Protein AF-J3MYB4-F1 (afdb_monomer_lite)

Radius of gyration: 28.07 Å; chains: 1; bounding box: 71×65×74 Å

pLDDT: mean 75.07, std 20.33, range [36.5, 98.56]

Sequence (226 aa):
MGLKLRRLAATLLSSPPASAADAHHAVMRATAHHPFSARLLELLLLLPDVPHDAADAEYLIVLPNRHLIAELAAFASVADAVRQAPPPSSAPQHNALVWELIRLAEEDRVTAEHNIAARVQEMSERLATLSLADAVELVCVLKQVEESASSPADWKWAGLDEDVVGKARRLRERAEEVVLRRTEQERRLVRRGAAGSVSVRVRTGGVAEAVRFGSTRWAGTVPAWR

Organism: Oryza brachyantha (NCBI:txid4533)

Secondary structure (DSSP, 8-state):
-THHHHHHHHHHTS-----HHHHHHHHHHHHHHHHHHHHHHHHHHHS----SSTT-HHHHHHS-HHHHHHHHHHHHHHHHHHHT---TTTS-TT-HHHHHHHHHHHHHHHHHHHHHHHHHHHHHHHTTT--HHHHHHHHHHHHHHHHTT---TT-SSSSPPHHHHHHHHHHHHHHHHHHHHHHHHHHHHHHHHHHT---------SS-------------PPPP--

Foldseek 3Di:
DPPVLVVLVVVVVPDDDDDDPVCVLLVVLVVLQVVLSVQLNVLVVVQPPQPPPNLPPVVLVPDDLQVLLVNLLSLLSLLVSLLPGDDPPSHDPPDVSVVVSNVVSLVSNVVSLSNNQSSLVSCLVCLVVDDLVSLVSLLVSLVSLLVSQDRDPNDDSSHHDPVSNVSSVVSNVVSVVVNVVVVVVVVVVVVCCVVPPPPPPPPPDDDDDDPDDDDDDDDDDDDDDD

Structure (mmCIF, N/CA/C/O backbone):
data_AF-J3MYB4-F1
#
_entry.id   AF-J3MYB4-F1
#
loop_
_atom_site.group_PDB
_atom_site.id
_atom_site.type_symbol
_atom_site.label_atom_id
_atom_site.label_alt_id
_atom_site.label_comp_id
_atom_site.label_asym_id
_atom_site.label_entity_id
_atom_site.label_seq_id
_atom_site.pdbx_PDB_ins_code
_atom_site.Cartn_x
_atom_site.Cartn_y
_atom_site.Cartn_z
_atom_site.occupancy
_atom_site.B_iso_or_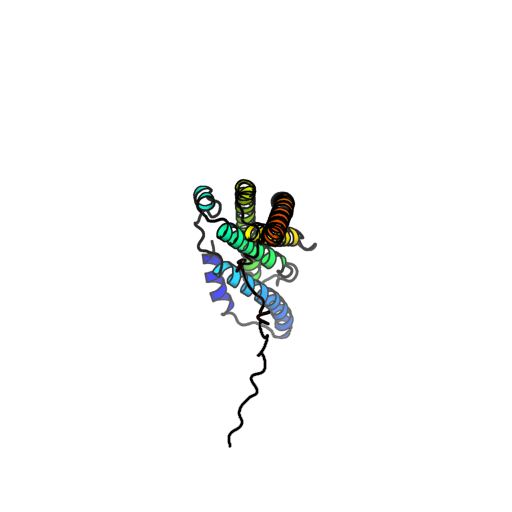equiv
_atom_site.auth_seq_id
_atom_site.auth_comp_id
_atom_site.auth_asym_id
_atom_site.auth_atom_id
_atom_site.pdbx_PDB_model_num
ATOM 1 N N . MET A 1 1 ? -1.157 9.860 -14.707 1.00 46.88 1 MET A N 1
ATOM 2 C CA . MET A 1 1 ? 0.170 9.444 -15.234 1.00 46.88 1 MET A CA 1
ATOM 3 C C . MET A 1 1 ? 0.113 8.351 -16.318 1.00 46.88 1 MET A C 1
ATOM 5 O O . MET A 1 1 ? 0.781 8.514 -17.335 1.00 46.88 1 MET A O 1
ATOM 9 N N . GLY A 1 2 ? -0.704 7.291 -16.196 1.00 44.25 2 GLY A N 1
ATOM 10 C CA . GLY A 1 2 ? -0.660 6.072 -17.044 1.00 44.25 2 GLY A CA 1
ATOM 11 C C . GLY A 1 2 ? -0.870 6.152 -18.578 1.00 44.25 2 GLY A C 1
ATOM 12 O O . GLY A 1 2 ? -0.976 5.113 -19.228 1.00 44.25 2 GLY A O 1
ATOM 13 N N . LEU A 1 3 ? -0.912 7.332 -19.211 1.00 49.31 3 LEU A N 1
ATOM 14 C CA . LEU A 1 3 ? -1.054 7.456 -20.676 1.00 49.31 3 LEU A CA 1
ATOM 15 C C . LEU A 1 3 ? 0.239 7.152 -21.457 1.00 49.31 3 LEU A C 1
ATOM 17 O O . LEU A 1 3 ? 0.161 6.753 -22.620 1.00 49.31 3 LEU A O 1
ATOM 21 N N . LYS A 1 4 ? 1.424 7.318 -20.847 1.00 53.53 4 LYS A N 1
ATOM 22 C CA . LYS A 1 4 ? 2.717 7.034 -21.504 1.00 53.53 4 LYS A CA 1
ATOM 23 C C . LYS A 1 4 ? 2.939 5.525 -21.686 1.00 53.53 4 LYS A C 1
ATOM 25 O O . LYS A 1 4 ? 3.226 5.076 -22.794 1.00 53.53 4 LYS A O 1
ATOM 30 N N . LEU A 1 5 ? 2.709 4.739 -20.633 1.00 52.50 5 LEU A N 1
ATOM 31 C CA . LEU A 1 5 ? 2.824 3.275 -20.651 1.00 52.50 5 LEU A CA 1
ATOM 32 C C . LEU A 1 5 ? 1.830 2.608 -21.611 1.00 52.50 5 LEU A C 1
ATOM 34 O O . LEU A 1 5 ? 2.230 1.754 -22.401 1.00 52.50 5 LEU A O 1
ATOM 38 N N . ARG A 1 6 ? 0.571 3.075 -21.650 1.00 53.72 6 ARG A N 1
ATOM 39 C CA . ARG A 1 6 ? -0.426 2.615 -22.639 1.00 53.72 6 ARG A CA 1
ATOM 40 C C . ARG A 1 6 ? 0.024 2.840 -24.094 1.00 53.72 6 ARG A C 1
ATOM 42 O O . ARG A 1 6 ? -0.325 2.041 -24.957 1.00 53.72 6 ARG A O 1
ATOM 49 N N . ARG A 1 7 ? 0.815 3.885 -24.383 1.00 52.22 7 ARG A N 1
ATOM 50 C CA . ARG A 1 7 ? 1.389 4.123 -25.725 1.00 52.22 7 ARG A CA 1
ATOM 51 C C . ARG A 1 7 ? 2.608 3.244 -26.026 1.00 52.22 7 ARG A C 1
ATOM 53 O O . ARG A 1 7 ? 2.751 2.815 -27.164 1.00 52.22 7 ARG A O 1
ATOM 60 N N . LEU A 1 8 ? 3.451 2.948 -25.035 1.00 54.38 8 LEU A N 1
ATOM 61 C CA . LEU A 1 8 ? 4.634 2.090 -25.216 1.00 54.38 8 LEU A CA 1
ATOM 62 C C . LEU A 1 8 ? 4.292 0.602 -25.371 1.00 54.38 8 LEU A C 1
ATOM 64 O O . LEU A 1 8 ? 4.958 -0.104 -26.127 1.00 54.38 8 LEU A O 1
ATOM 68 N N . ALA A 1 9 ? 3.213 0.133 -24.738 1.00 53.88 9 ALA A N 1
ATOM 69 C CA . ALA A 1 9 ? 2.699 -1.221 -24.954 1.00 53.88 9 ALA A CA 1
ATOM 70 C C . ALA A 1 9 ? 2.349 -1.490 -26.435 1.00 53.88 9 ALA A C 1
ATOM 72 O O . ALA A 1 9 ? 2.560 -2.595 -26.930 1.00 53.88 9 ALA A O 1
ATOM 73 N N . ALA A 1 10 ? 1.880 -0.471 -27.166 1.00 48.81 10 ALA A N 1
ATOM 74 C CA . ALA A 1 10 ? 1.559 -0.584 -28.589 1.00 48.81 10 ALA A CA 1
AT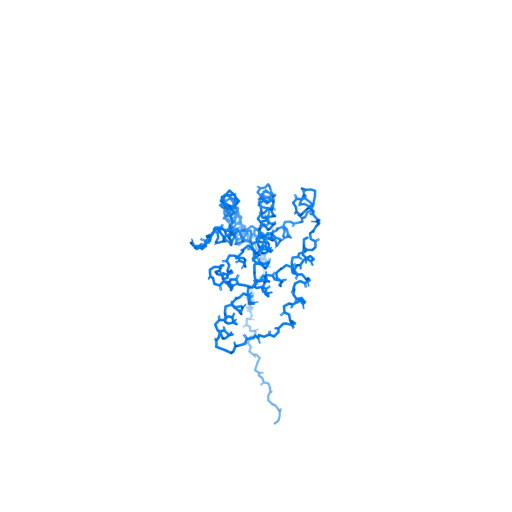OM 75 C C . ALA A 1 10 ? 2.806 -0.663 -29.495 1.00 48.81 10 ALA A C 1
ATOM 77 O O . ALA A 1 10 ? 2.766 -1.333 -30.525 1.00 48.81 10 ALA A O 1
ATOM 78 N N . THR A 1 11 ? 3.923 -0.018 -29.133 1.00 50.16 11 THR A N 1
ATOM 79 C CA . THR A 1 11 ? 5.171 -0.068 -29.921 1.00 50.16 11 THR A CA 1
ATOM 80 C C . THR A 1 11 ? 5.999 -1.329 -29.677 1.00 50.16 11 THR A C 1
ATOM 82 O O . THR A 1 11 ? 6.686 -1.776 -30.595 1.00 50.16 11 THR A O 1
ATOM 85 N N . LEU A 1 12 ? 5.914 -1.944 -28.492 1.00 51.41 12 LEU A N 1
ATOM 86 C CA . LEU A 1 12 ? 6.634 -3.188 -28.175 1.00 51.41 12 LEU A CA 1
ATOM 87 C C . LEU A 1 12 ? 6.209 -4.387 -29.046 1.00 51.41 12 LEU A C 1
ATOM 89 O O . LEU A 1 12 ? 7.011 -5.288 -29.271 1.00 51.41 12 LEU A O 1
ATOM 93 N N . LEU A 1 13 ? 4.988 -4.377 -29.588 1.00 52.50 13 LEU A N 1
ATOM 94 C CA . LEU A 1 13 ? 4.437 -5.446 -30.434 1.00 52.50 13 LEU A CA 1
ATOM 95 C C . LEU A 1 13 ? 4.890 -5.396 -31.913 1.00 52.50 13 LEU A C 1
ATOM 97 O O . LEU A 1 13 ? 4.420 -6.203 -32.711 1.00 52.50 13 LEU A O 1
ATOM 101 N N . SER A 1 14 ? 5.761 -4.453 -32.303 1.00 42.00 14 SER A N 1
ATOM 102 C CA . SER A 1 14 ? 5.951 -4.059 -33.716 1.00 42.00 14 SER A CA 1
ATOM 103 C C . SER A 1 14 ? 7.358 -4.286 -34.315 1.00 42.00 14 SER A C 1
ATOM 105 O O . SER A 1 14 ? 7.548 -4.094 -35.514 1.00 42.00 14 SER A O 1
ATOM 107 N N . SER A 1 15 ? 8.373 -4.675 -33.529 1.00 38.38 15 SER A N 1
ATOM 108 C CA . SER A 1 15 ? 9.783 -4.632 -33.980 1.00 38.38 15 SER A CA 1
ATOM 109 C C . SER A 1 15 ? 10.441 -6.016 -34.177 1.00 38.38 15 SER A C 1
ATOM 111 O O . SER A 1 15 ? 10.491 -6.790 -33.219 1.00 38.38 15 SER A O 1
ATOM 113 N N . PRO A 1 16 ? 10.987 -6.343 -35.370 1.00 42.84 16 PRO A N 1
ATOM 114 C CA . PRO A 1 16 ? 11.695 -7.601 -35.631 1.00 42.84 16 PRO A CA 1
ATOM 115 C C . PRO A 1 16 ? 13.209 -7.529 -35.304 1.00 42.84 16 PRO A C 1
ATOM 117 O O . PRO A 1 16 ? 13.819 -6.466 -35.433 1.00 42.84 16 PRO A O 1
ATOM 120 N N . PRO A 1 17 ? 13.858 -8.649 -34.921 1.00 44.91 17 PRO A N 1
ATOM 121 C CA . PRO A 1 17 ? 15.280 -8.680 -34.566 1.00 44.91 17 PRO A CA 1
ATOM 122 C C . PRO A 1 17 ? 16.221 -8.820 -35.777 1.00 44.91 17 PRO A C 1
ATOM 124 O O . PRO A 1 17 ? 15.887 -9.454 -36.777 1.00 44.91 17 PRO A O 1
ATOM 127 N N . ALA A 1 18 ? 17.449 -8.311 -35.639 1.00 53.44 18 ALA A N 1
ATOM 128 C CA . ALA A 1 18 ? 18.539 -8.479 -36.603 1.00 53.44 18 ALA A CA 1
ATOM 129 C C . ALA A 1 18 ? 19.672 -9.362 -36.029 1.00 53.44 18 ALA A C 1
ATOM 131 O O . ALA A 1 18 ? 20.137 -9.113 -34.922 1.00 53.44 18 ALA A O 1
ATOM 132 N N . SER A 1 19 ? 20.151 -10.332 -36.825 1.00 57.12 19 SER A N 1
ATOM 133 C CA . SER A 1 19 ? 21.251 -11.292 -36.548 1.00 57.12 19 SER A CA 1
ATOM 134 C C . SER A 1 19 ? 21.008 -12.365 -35.468 1.00 57.12 19 SER A C 1
ATOM 136 O O . SER A 1 19 ? 20.882 -12.073 -34.287 1.00 57.12 19 SER A O 1
ATOM 138 N N . ALA A 1 20 ? 21.025 -13.646 -35.861 1.00 50.88 20 ALA A N 1
ATOM 139 C CA . ALA A 1 20 ? 20.518 -14.771 -35.060 1.00 50.88 20 ALA A CA 1
ATOM 140 C C . ALA A 1 20 ? 21.302 -15.131 -33.775 1.00 50.88 20 ALA A C 1
ATOM 142 O O . ALA A 1 20 ? 20.692 -15.602 -32.815 1.00 50.88 20 ALA A O 1
ATOM 143 N N . ALA A 1 21 ? 22.627 -14.938 -33.734 1.00 46.00 21 ALA A N 1
ATOM 144 C CA . ALA A 1 21 ? 23.449 -15.353 -32.588 1.00 46.00 21 ALA A CA 1
ATOM 145 C C . ALA A 1 21 ? 23.340 -14.365 -31.412 1.00 46.00 21 ALA A C 1
ATOM 147 O O . ALA A 1 21 ? 22.976 -14.754 -30.300 1.00 46.00 21 ALA A O 1
ATOM 148 N N . ASP A 1 22 ? 23.555 -13.074 -31.678 1.00 47.56 22 ASP A N 1
ATOM 149 C CA . ASP A 1 22 ? 23.339 -12.014 -30.690 1.00 47.56 22 ASP A CA 1
ATOM 150 C C . ASP A 1 22 ? 21.853 -11.824 -30.375 1.00 47.56 22 ASP A C 1
ATOM 152 O O . ASP A 1 22 ? 21.510 -11.545 -29.222 1.00 47.56 22 ASP A O 1
ATOM 156 N N . ALA A 1 23 ? 20.954 -12.055 -31.347 1.00 48.28 23 ALA A N 1
ATOM 157 C CA . ALA A 1 23 ? 19.519 -12.043 -31.092 1.00 48.28 23 ALA A CA 1
ATOM 158 C C . ALA A 1 23 ? 19.131 -13.039 -30.004 1.00 48.28 23 ALA A C 1
ATOM 160 O O . ALA A 1 23 ? 18.342 -12.656 -29.160 1.00 48.28 23 ALA A O 1
ATOM 161 N N . HIS A 1 24 ? 19.679 -14.256 -29.919 1.00 41.81 24 HIS A N 1
ATOM 162 C CA . HIS A 1 24 ? 19.262 -15.163 -28.840 1.00 41.81 24 HIS A CA 1
ATOM 163 C C . HIS A 1 24 ? 19.566 -14.600 -27.442 1.00 41.81 24 HIS A C 1
ATOM 165 O O . HIS A 1 24 ? 18.692 -14.609 -26.576 1.00 41.81 24 HIS A O 1
ATOM 171 N N . HIS A 1 25 ? 20.755 -14.035 -27.214 1.00 47.41 25 HIS A N 1
ATOM 172 C CA . HIS A 1 25 ? 21.101 -13.482 -25.900 1.00 47.41 25 HIS A CA 1
ATOM 173 C C . HIS A 1 25 ? 20.500 -12.084 -25.648 1.00 47.41 25 HIS A C 1
ATOM 175 O O . HIS A 1 25 ? 20.278 -11.705 -24.497 1.00 47.41 25 HIS A O 1
ATOM 181 N N . ALA A 1 26 ? 20.224 -11.301 -26.695 1.00 47.69 26 ALA A N 1
ATOM 182 C CA . ALA A 1 26 ? 19.524 -10.019 -26.597 1.00 47.69 26 ALA A CA 1
ATOM 183 C C . ALA A 1 26 ? 18.003 -10.190 -26.435 1.00 47.69 26 ALA A C 1
ATOM 185 O O . ALA A 1 26 ? 17.400 -9.465 -25.648 1.00 47.69 26 ALA A O 1
ATOM 186 N N . VAL A 1 27 ? 17.398 -11.173 -27.111 1.00 49.28 27 VAL A N 1
ATOM 187 C CA . VAL A 1 27 ? 15.994 -11.579 -26.953 1.00 49.28 27 VAL A CA 1
ATOM 188 C C . VAL A 1 27 ? 15.790 -12.133 -25.557 1.00 49.28 27 VAL A C 1
ATOM 190 O O . VAL A 1 27 ? 14.924 -11.611 -24.880 1.00 49.28 27 VAL A O 1
ATOM 193 N N . MET A 1 28 ? 16.615 -13.068 -25.063 1.00 51.31 28 MET A N 1
ATOM 194 C CA . MET A 1 28 ? 16.457 -13.591 -23.693 1.00 51.31 28 MET A CA 1
ATOM 195 C C . MET A 1 28 ? 16.508 -12.476 -22.628 1.00 51.31 28 MET A C 1
ATOM 197 O O . MET A 1 28 ? 15.686 -12.459 -21.709 1.00 51.31 28 MET A O 1
ATOM 201 N N . ARG A 1 29 ? 17.402 -11.487 -22.790 1.00 51.69 29 ARG A N 1
ATOM 202 C CA . ARG A 1 29 ? 17.460 -10.289 -21.929 1.00 51.69 29 ARG A CA 1
ATOM 203 C C . ARG A 1 29 ? 16.253 -9.361 -22.105 1.00 51.69 29 ARG A C 1
ATOM 205 O O . ARG A 1 29 ? 15.693 -8.908 -21.115 1.00 51.69 29 ARG A O 1
ATOM 212 N N . ALA A 1 30 ? 15.790 -9.116 -23.329 1.00 51.94 30 ALA A N 1
ATOM 213 C CA . ALA A 1 30 ? 14.582 -8.324 -23.574 1.00 51.94 30 ALA A CA 1
ATOM 214 C C . ALA A 1 30 ? 13.309 -9.018 -23.044 1.00 51.94 30 ALA A C 1
ATOM 216 O O . ALA A 1 30 ? 12.448 -8.363 -22.457 1.00 51.94 30 ALA A O 1
ATOM 217 N N . THR A 1 31 ? 13.207 -10.345 -23.173 1.00 56.44 31 THR A N 1
ATOM 218 C CA . THR A 1 31 ? 12.092 -11.141 -22.644 1.00 56.44 31 THR A CA 1
ATOM 219 C C . THR A 1 31 ? 12.090 -11.218 -21.126 1.00 56.44 31 THR A C 1
ATOM 221 O O . THR A 1 31 ? 11.019 -11.410 -20.567 1.00 56.44 31 THR A O 1
ATOM 224 N N . ALA A 1 32 ? 13.221 -11.010 -20.441 1.00 62.44 32 ALA A N 1
ATOM 225 C CA . ALA A 1 32 ? 13.240 -10.921 -18.979 1.00 62.44 32 ALA A CA 1
ATOM 226 C C . ALA A 1 32 ? 12.396 -9.739 -18.464 1.00 62.44 32 ALA A C 1
ATOM 228 O O . ALA A 1 32 ? 11.720 -9.860 -17.444 1.00 62.44 32 ALA A O 1
ATOM 229 N N . HIS A 1 33 ? 12.361 -8.621 -19.198 1.00 67.19 33 HIS A N 1
ATOM 230 C CA . HIS A 1 33 ? 11.533 -7.460 -18.851 1.00 67.19 33 HIS A CA 1
ATOM 231 C C . HIS A 1 33 ? 10.062 -7.601 -19.283 1.00 67.19 33 HIS A C 1
ATOM 233 O O . HIS A 1 33 ? 9.232 -6.824 -18.821 1.00 67.19 33 HIS A O 1
ATOM 239 N N . HIS A 1 34 ? 9.712 -8.576 -20.133 1.00 66.69 34 HIS A N 1
ATOM 240 C CA . HIS A 1 34 ? 8.340 -8.789 -20.616 1.00 66.69 34 HIS A CA 1
ATOM 241 C C . HIS A 1 34 ? 7.333 -9.239 -19.531 1.00 66.69 34 HIS A C 1
ATOM 243 O O . HIS A 1 34 ? 6.253 -8.653 -19.465 1.00 66.69 34 HIS A O 1
ATOM 249 N N . PRO A 1 35 ? 7.603 -10.244 -18.666 1.00 72.69 35 PRO A N 1
ATOM 250 C CA . PRO A 1 35 ? 6.663 -10.612 -17.604 1.00 72.69 35 PRO A CA 1
ATOM 251 C C . PRO A 1 35 ? 6.525 -9.496 -16.561 1.00 72.69 35 PRO A C 1
ATOM 253 O O . PRO A 1 35 ? 5.416 -9.227 -16.106 1.00 72.69 35 PRO A O 1
ATOM 256 N N . PHE A 1 36 ? 7.622 -8.798 -16.247 1.00 78.25 36 PHE A N 1
ATOM 257 C CA . PHE A 1 36 ? 7.610 -7.620 -15.380 1.00 78.25 36 PHE A CA 1
ATOM 258 C C . PHE A 1 36 ? 6.719 -6.503 -15.949 1.00 78.25 36 PHE A C 1
ATOM 260 O O . PHE A 1 36 ? 5.812 -6.034 -15.264 1.00 78.25 36 PHE A O 1
ATOM 267 N N . SER A 1 37 ? 6.926 -6.106 -17.209 1.00 70.00 37 SER A N 1
ATOM 268 C CA . SER A 1 37 ? 6.155 -5.023 -17.826 1.00 70.00 37 SER A CA 1
ATOM 269 C C . SER A 1 37 ? 4.679 -5.373 -17.992 1.00 70.00 37 SER A C 1
ATOM 271 O O . SER A 1 37 ? 3.830 -4.526 -17.725 1.00 70.00 37 SER A O 1
ATOM 273 N N . ALA A 1 38 ? 4.356 -6.618 -18.357 1.00 76.06 38 ALA A N 1
ATOM 274 C CA . ALA A 1 38 ? 2.979 -7.098 -18.412 1.00 76.06 38 ALA A CA 1
ATOM 275 C C . ALA A 1 38 ? 2.296 -7.029 -17.034 1.00 76.06 38 ALA A C 1
ATOM 277 O O . ALA A 1 38 ? 1.175 -6.533 -16.940 1.00 76.06 38 ALA A O 1
ATOM 278 N N . ARG A 1 39 ? 2.985 -7.455 -15.964 1.00 79.56 39 ARG A N 1
ATOM 279 C CA . ARG A 1 39 ? 2.456 -7.413 -14.592 1.00 79.56 39 ARG A CA 1
ATOM 280 C C . ARG A 1 39 ? 2.293 -5.987 -14.065 1.00 79.56 39 ARG A C 1
ATOM 282 O O . ARG A 1 39 ? 1.278 -5.683 -13.447 1.00 79.56 39 ARG A O 1
ATOM 289 N N . LEU A 1 40 ? 3.258 -5.105 -14.325 1.00 77.25 40 LEU A N 1
ATOM 290 C CA . LEU A 1 40 ? 3.157 -3.694 -13.950 1.00 77.25 40 LEU A CA 1
ATOM 291 C C . LEU A 1 40 ? 1.999 -3.012 -14.696 1.00 77.25 40 LEU A C 1
ATOM 293 O O . LEU A 1 40 ? 1.197 -2.324 -14.074 1.00 77.25 40 LEU A O 1
ATOM 297 N N . LEU A 1 41 ? 1.856 -3.255 -16.004 1.00 78.62 41 LEU A N 1
ATOM 298 C CA . LEU A 1 41 ? 0.728 -2.750 -16.793 1.00 78.62 41 LEU A CA 1
ATOM 299 C C . LEU A 1 41 ? -0.618 -3.269 -16.274 1.00 78.62 41 LEU A C 1
ATOM 301 O O . LEU A 1 41 ? -1.542 -2.477 -16.137 1.00 78.62 41 LEU A O 1
ATOM 305 N N . GLU A 1 42 ? -0.734 -4.560 -15.958 1.00 82.12 42 GLU A N 1
ATOM 306 C CA . GLU A 1 42 ? -1.938 -5.144 -15.352 1.00 82.12 42 GLU A CA 1
ATOM 307 C C . GLU A 1 42 ? -2.318 -4.407 -14.058 1.00 82.12 42 GLU A C 1
ATOM 309 O O . GLU A 1 42 ? -3.443 -3.927 -13.931 1.00 82.12 42 GLU A O 1
ATOM 314 N N . LEU A 1 43 ? -1.369 -4.235 -13.133 1.00 79.12 43 LEU A N 1
ATOM 315 C CA . LEU A 1 43 ? -1.600 -3.538 -11.865 1.00 79.12 43 LEU A CA 1
ATOM 316 C C . LEU A 1 43 ? -1.984 -2.066 -12.069 1.00 79.12 43 LEU A C 1
ATOM 318 O O . LEU A 1 43 ? -2.932 -1.597 -11.449 1.00 79.12 43 LEU A O 1
ATOM 322 N N . LEU A 1 44 ? -1.316 -1.347 -12.975 1.00 77.69 44 LEU A N 1
ATOM 323 C CA . LEU A 1 44 ? -1.626 0.054 -13.291 1.00 77.69 44 LEU A CA 1
ATOM 324 C C . LEU A 1 44 ? -2.964 0.238 -14.030 1.00 77.69 44 LEU A C 1
ATOM 326 O O . LEU A 1 44 ? -3.520 1.334 -14.018 1.00 77.69 44 LEU A O 1
ATOM 330 N N . LEU A 1 45 ? -3.476 -0.803 -14.694 1.00 78.50 45 LEU A N 1
ATOM 331 C CA . LEU A 1 45 ? -4.818 -0.824 -15.287 1.00 78.50 45 LEU A CA 1
ATOM 332 C C . LEU A 1 45 ? -5.908 -1.223 -14.280 1.00 78.50 45 LEU A C 1
ATOM 334 O O . LEU A 1 45 ? -7.075 -0.928 -14.528 1.00 78.50 45 LEU A O 1
ATOM 338 N N . LEU A 1 46 ? -5.533 -1.887 -13.182 1.00 76.94 46 LEU A N 1
ATOM 339 C CA . LEU A 1 46 ? -6.414 -2.284 -12.078 1.00 76.94 46 LEU A CA 1
ATOM 340 C C . LEU A 1 46 ? -6.401 -1.302 -10.898 1.00 76.94 46 LEU A C 1
ATOM 342 O O . LEU A 1 46 ? -7.264 -1.405 -10.025 1.00 76.94 46 LEU A O 1
ATOM 346 N N . LEU A 1 47 ? -5.459 -0.352 -10.858 1.00 74.81 47 LEU A N 1
ATOM 347 C CA . LEU A 1 47 ? -5.553 0.798 -9.962 1.00 74.81 47 LEU A CA 1
ATOM 348 C C . LEU A 1 47 ? -6.894 1.513 -10.205 1.00 74.81 47 LEU A C 1
ATOM 350 O O . LEU A 1 47 ? -7.279 1.691 -11.365 1.00 74.81 47 LEU A O 1
ATOM 354 N N . PRO A 1 48 ? -7.600 1.951 -9.146 1.00 66.38 48 PRO A N 1
ATOM 355 C CA . PRO A 1 48 ? -8.753 2.822 -9.323 1.00 66.38 48 PRO A CA 1
ATOM 356 C C . PRO A 1 48 ? -8.353 4.086 -10.100 1.00 66.38 48 PRO A C 1
ATOM 358 O O . PRO A 1 48 ? -7.196 4.507 -10.057 1.00 66.38 48 PRO A O 1
ATOM 361 N N . ASP A 1 49 ? -9.311 4.717 -10.787 1.00 62.34 49 ASP A N 1
ATOM 362 C CA . ASP A 1 49 ? -9.130 6.049 -11.385 1.00 62.34 49 ASP A CA 1
ATOM 363 C C . ASP A 1 49 ? -9.050 7.103 -10.263 1.00 62.34 49 ASP A C 1
ATOM 365 O O . ASP A 1 49 ? -9.974 7.886 -10.031 1.00 62.34 49 ASP A O 1
ATOM 369 N N . VAL A 1 50 ? -7.947 7.081 -9.512 1.00 58.47 50 VAL A N 1
ATOM 370 C CA . VAL A 1 50 ? -7.679 8.034 -8.437 1.00 58.47 50 VAL A CA 1
ATOM 371 C C . VAL A 1 50 ? -7.506 9.422 -9.070 1.00 58.47 50 VAL A C 1
ATOM 373 O O . VAL A 1 50 ? -6.873 9.524 -10.132 1.00 58.47 50 VAL A O 1
ATOM 376 N N . PRO A 1 51 ? -8.070 10.499 -8.482 1.00 59.00 51 PRO A N 1
ATOM 377 C CA . PRO A 1 51 ? -7.874 11.860 -8.977 1.00 59.00 51 PRO A CA 1
ATOM 378 C C . PRO A 1 51 ? -6.395 12.195 -9.218 1.00 59.00 51 PRO A C 1
ATOM 380 O O . PRO A 1 51 ? -5.493 11.587 -8.646 1.00 59.00 51 PRO A O 1
ATOM 383 N N . HIS A 1 52 ? -6.137 13.180 -10.087 1.00 54.03 52 HIS A N 1
ATOM 384 C CA . HIS A 1 52 ? -4.767 13.547 -10.483 1.00 54.03 52 HIS A CA 1
ATOM 385 C C . HIS A 1 52 ? -3.873 13.960 -9.304 1.00 54.03 52 HIS A C 1
ATOM 387 O O . HIS A 1 52 ? -2.654 13.864 -9.428 1.00 54.03 52 HIS A O 1
ATOM 393 N N . ASP A 1 53 ? -4.477 14.357 -8.184 1.00 62.34 53 ASP A N 1
ATOM 394 C CA . ASP A 1 53 ? -3.829 14.447 -6.883 1.00 62.34 53 ASP A CA 1
ATOM 395 C C . ASP A 1 53 ? -4.328 13.304 -5.981 1.00 62.34 53 ASP A C 1
ATOM 397 O O . ASP A 1 53 ? -5.291 13.420 -5.228 1.00 62.34 53 ASP A O 1
ATOM 401 N N . ALA A 1 54 ? -3.710 12.134 -6.128 1.00 59.50 54 ALA A N 1
ATOM 402 C CA . ALA A 1 54 ? -4.127 10.905 -5.453 1.00 59.50 54 ALA A CA 1
ATOM 403 C C . ALA A 1 54 ? -3.782 10.875 -3.945 1.00 59.50 54 ALA A C 1
ATOM 405 O O . ALA A 1 54 ? -4.157 9.928 -3.240 1.00 59.50 54 ALA A O 1
ATOM 406 N N . ALA A 1 55 ? -3.088 11.915 -3.472 1.00 62.94 55 ALA A N 1
ATOM 407 C CA . ALA A 1 55 ? -2.795 12.214 -2.076 1.00 62.94 55 ALA A CA 1
ATOM 408 C C . ALA A 1 55 ? -3.623 13.400 -1.533 1.00 62.94 55 ALA A C 1
ATOM 410 O O . ALA A 1 55 ? -3.379 13.828 -0.404 1.00 62.94 55 ALA A O 1
ATOM 411 N N . ASP A 1 56 ? -4.601 13.904 -2.299 1.00 79.56 56 ASP A N 1
ATOM 412 C CA . ASP A 1 56 ? -5.552 14.921 -1.846 1.00 79.56 56 ASP A CA 1
ATOM 413 C C . ASP A 1 56 ? -6.223 14.488 -0.534 1.00 79.56 56 ASP A C 1
ATOM 415 O O . ASP A 1 56 ? -6.897 13.454 -0.450 1.00 79.56 56 ASP A O 1
ATOM 419 N N . ALA A 1 57 ? -6.028 15.300 0.503 1.00 80.06 57 ALA A N 1
ATOM 420 C CA . ALA A 1 57 ? -6.568 15.046 1.826 1.00 80.06 57 ALA A CA 1
ATOM 421 C C . ALA A 1 57 ? -8.104 15.009 1.813 1.00 80.06 57 ALA A C 1
ATOM 423 O O . ALA A 1 57 ? -8.686 14.186 2.516 1.00 80.06 57 ALA A O 1
ATOM 424 N N . GLU A 1 58 ? -8.777 15.831 0.997 1.00 86.62 58 GLU A N 1
ATOM 425 C CA . GLU A 1 58 ? -10.244 15.834 0.930 1.00 86.62 58 GLU A CA 1
ATOM 426 C C . GLU A 1 58 ? -10.779 14.515 0.354 1.00 86.62 58 GLU A C 1
ATOM 428 O O . GLU A 1 58 ? -11.718 13.930 0.906 1.00 86.62 58 GLU A O 1
ATOM 433 N N . TYR A 1 59 ? -10.132 13.990 -0.693 1.00 88.50 59 TYR A N 1
ATOM 434 C CA . TYR A 1 59 ? -10.426 12.663 -1.234 1.00 88.50 59 TYR A CA 1
ATOM 435 C C . TYR A 1 59 ? -10.241 11.563 -0.181 1.00 88.50 59 TYR A C 1
ATOM 437 O O . TYR A 1 59 ? -11.148 10.752 0.044 1.00 88.50 59 TYR A O 1
ATOM 445 N N . LEU A 1 60 ? -9.083 11.550 0.488 1.00 89.38 60 LEU A N 1
ATOM 446 C CA . LEU A 1 60 ? -8.755 10.530 1.480 1.00 89.38 60 LEU A CA 1
ATOM 447 C C . LEU A 1 60 ? -9.750 10.555 2.646 1.00 89.38 60 LEU A C 1
ATOM 449 O O . LEU A 1 60 ? -10.302 9.501 2.965 1.00 89.38 60 LEU A O 1
ATOM 453 N N . ILE A 1 61 ? -10.063 11.732 3.207 1.00 88.44 61 ILE A N 1
ATOM 454 C CA . ILE A 1 61 ? -11.000 11.935 4.332 1.00 88.44 61 ILE A CA 1
ATOM 455 C C . ILE A 1 61 ? -12.393 11.335 4.057 1.00 88.44 61 ILE A C 1
ATOM 457 O O . ILE A 1 61 ? -13.008 10.758 4.956 1.00 88.44 61 ILE A O 1
ATOM 461 N N . VAL A 1 62 ? -12.892 11.412 2.820 1.00 92.19 62 VAL A N 1
ATOM 462 C CA . VAL A 1 62 ? -14.224 10.891 2.452 1.00 92.19 62 VAL A CA 1
ATOM 463 C C . VAL A 1 62 ? -14.209 9.381 2.148 1.00 92.19 62 VAL A C 1
ATOM 465 O O . VAL A 1 62 ? -15.235 8.706 2.286 1.00 92.19 62 VAL A O 1
ATOM 468 N N . LEU A 1 63 ? -13.063 8.817 1.757 1.00 91.12 63 LEU A N 1
ATOM 469 C CA . LEU A 1 63 ? -12.943 7.426 1.313 1.00 91.12 63 LEU A CA 1
ATOM 470 C C . LEU A 1 63 ? -13.183 6.419 2.464 1.00 91.12 63 LEU A C 1
ATOM 472 O O . LEU A 1 63 ? -12.469 6.461 3.462 1.00 91.12 63 LEU A O 1
ATOM 476 N N . PRO A 1 64 ? -14.126 5.456 2.369 1.00 94.12 64 PRO A N 1
ATOM 477 C CA . PRO A 1 64 ? -14.359 4.482 3.442 1.00 94.12 64 PRO A CA 1
ATOM 478 C C . PRO A 1 64 ? -13.143 3.589 3.737 1.00 94.12 64 PRO A C 1
ATOM 480 O O . PRO A 1 64 ? -12.490 3.117 2.809 1.00 94.12 64 PRO A O 1
ATOM 483 N N . ASN A 1 65 ? -12.912 3.268 5.018 1.00 95.94 65 ASN A N 1
ATOM 484 C CA . ASN A 1 65 ? -11.728 2.540 5.514 1.00 95.94 65 ASN A CA 1
ATOM 485 C C . ASN A 1 65 ? -11.332 1.306 4.677 1.00 95.94 65 ASN A C 1
ATOM 487 O O . ASN A 1 65 ? -10.166 1.158 4.328 1.00 95.94 65 ASN A O 1
ATOM 491 N N . ARG A 1 66 ? -12.294 0.454 4.296 1.00 95.38 66 ARG A N 1
ATOM 4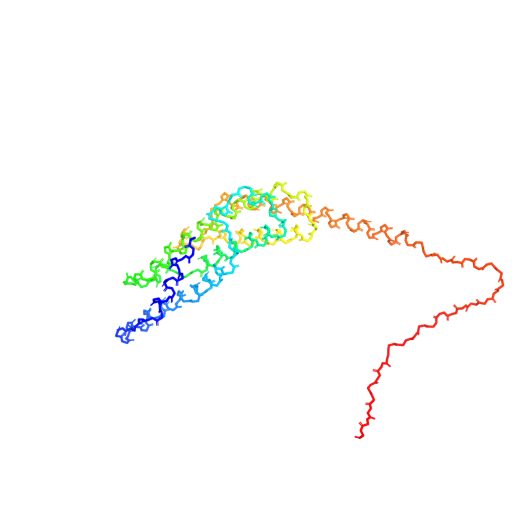92 C CA . ARG A 1 66 ? -12.038 -0.734 3.458 1.00 95.38 66 ARG A CA 1
ATOM 493 C C . ARG A 1 66 ? -11.441 -0.396 2.082 1.00 95.38 66 ARG A C 1
ATOM 495 O O . ARG A 1 66 ? -10.595 -1.123 1.584 1.00 95.38 66 ARG A O 1
ATOM 502 N N . HIS A 1 67 ? -11.875 0.703 1.459 1.00 94.12 67 HIS A N 1
ATOM 503 C CA . HIS A 1 67 ? -11.369 1.120 0.148 1.00 94.12 67 HIS A CA 1
ATOM 504 C C . HIS A 1 67 ? -9.993 1.776 0.295 1.00 94.12 67 HIS A C 1
ATOM 506 O O . HIS A 1 67 ? -9.118 1.537 -0.525 1.00 94.12 67 HIS A O 1
ATOM 512 N N . LEU A 1 68 ? -9.775 2.519 1.384 1.00 94.38 68 LEU A N 1
ATOM 513 C CA . LEU A 1 68 ? -8.476 3.096 1.731 1.00 94.38 68 LEU A CA 1
ATOM 514 C C . LEU A 1 68 ? -7.401 2.009 1.958 1.00 94.38 68 LEU A C 1
ATOM 516 O O . LEU A 1 68 ? -6.269 2.155 1.499 1.00 94.38 68 LEU A O 1
ATOM 520 N N . ILE A 1 69 ? -7.771 0.888 2.593 1.00 96.75 69 ILE A N 1
ATOM 521 C CA . ILE A 1 69 ? -6.915 -0.304 2.738 1.00 96.75 69 ILE A CA 1
ATOM 522 C C . ILE A 1 69 ? -6.688 -0.997 1.386 1.00 96.75 69 ILE A C 1
ATOM 524 O O . ILE A 1 69 ? -5.547 -1.319 1.056 1.00 96.75 69 ILE A O 1
ATOM 528 N N . ALA A 1 70 ? -7.737 -1.180 0.577 1.00 94.62 70 ALA A N 1
ATOM 529 C CA . ALA A 1 70 ? -7.621 -1.795 -0.747 1.00 94.62 70 ALA A CA 1
ATOM 530 C C . ALA A 1 70 ? -6.725 -0.981 -1.704 1.00 94.62 70 ALA A C 1
ATOM 532 O O . ALA A 1 70 ? -5.918 -1.554 -2.435 1.00 94.62 70 ALA A O 1
ATOM 533 N N . GLU A 1 71 ? -6.804 0.351 -1.671 1.00 93.38 71 GLU A N 1
ATOM 534 C CA . GLU A 1 71 ? -5.894 1.223 -2.419 1.00 93.38 71 GLU A CA 1
ATOM 535 C C . GLU A 1 71 ? -4.455 1.109 -1.924 1.00 93.38 71 GLU A C 1
ATOM 537 O O . GLU A 1 71 ? -3.542 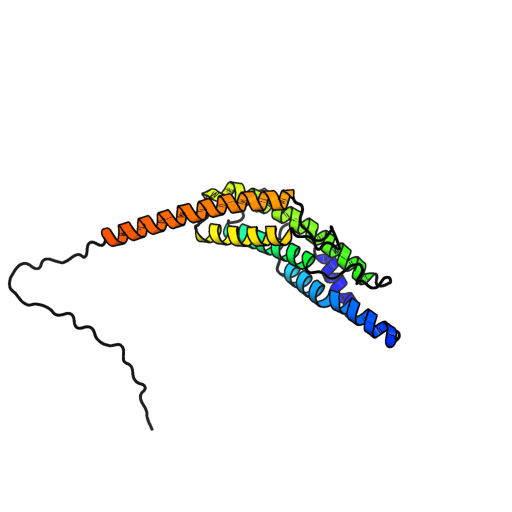0.966 -2.736 1.00 93.38 71 GLU A O 1
ATOM 542 N N . LEU A 1 72 ? -4.239 1.120 -0.604 1.00 95.25 72 LEU A N 1
ATOM 543 C CA . LEU A 1 72 ? -2.914 0.909 -0.020 1.00 95.25 72 LEU A CA 1
ATOM 544 C C . LEU A 1 72 ? -2.308 -0.430 -0.485 1.00 95.25 72 LEU A C 1
ATOM 546 O O . LEU A 1 72 ? -1.135 -0.467 -0.854 1.00 95.25 72 LEU A O 1
ATOM 550 N N . ALA A 1 73 ? -3.109 -1.499 -0.547 1.00 95.12 73 ALA A N 1
ATOM 551 C CA . ALA A 1 73 ? -2.699 -2.805 -1.071 1.00 95.12 73 ALA A CA 1
ATOM 552 C C . ALA A 1 73 ? -2.359 -2.769 -2.572 1.00 95.12 73 ALA A C 1
ATOM 554 O O . ALA A 1 73 ? -1.396 -3.404 -3.014 1.00 95.12 73 ALA A O 1
ATOM 555 N N . ALA A 1 74 ? -3.113 -2.005 -3.367 1.00 92.19 74 ALA A N 1
ATOM 556 C CA . ALA A 1 74 ? -2.852 -1.843 -4.793 1.00 92.19 74 ALA A CA 1
ATOM 557 C C . ALA A 1 74 ? -1.532 -1.090 -5.048 1.00 92.19 74 ALA A C 1
ATOM 559 O O . ALA A 1 74 ? -0.707 -1.554 -5.837 1.00 92.19 74 ALA A O 1
ATOM 560 N N . PHE A 1 75 ? -1.265 0.004 -4.324 1.00 92.12 75 PHE A N 1
ATOM 561 C CA . PHE A 1 75 ? 0.015 0.720 -4.418 1.00 92.12 75 PHE A CA 1
ATOM 562 C C . PHE A 1 75 ? 1.196 -0.104 -3.881 1.00 92.12 75 PHE A C 1
ATOM 564 O O . PHE A 1 75 ? 2.256 -0.117 -4.509 1.00 92.12 75 PHE A O 1
ATOM 571 N N . ALA A 1 76 ? 1.015 -0.857 -2.789 1.00 93.25 76 ALA A N 1
ATOM 572 C CA . ALA A 1 76 ? 2.019 -1.807 -2.301 1.00 93.25 76 ALA A CA 1
ATOM 573 C C . ALA A 1 76 ? 2.351 -2.881 -3.354 1.00 93.25 76 ALA A C 1
ATOM 575 O O . ALA A 1 76 ? 3.511 -3.239 -3.538 1.00 93.25 76 ALA A O 1
ATOM 576 N N . SER A 1 77 ? 1.349 -3.341 -4.108 1.00 92.38 77 SER A N 1
ATOM 577 C CA . SER A 1 77 ? 1.537 -4.306 -5.198 1.00 92.38 77 SER A CA 1
ATOM 578 C C . SER A 1 77 ? 2.282 -3.714 -6.401 1.00 92.38 77 SER A C 1
ATOM 580 O O . SER A 1 77 ? 3.063 -4.424 -7.031 1.00 92.38 77 SER A O 1
ATOM 582 N N . VAL A 1 78 ? 2.099 -2.422 -6.708 1.00 90.00 78 VAL A N 1
ATOM 583 C CA . VAL A 1 78 ? 2.908 -1.711 -7.720 1.00 90.00 78 VAL A CA 1
ATOM 584 C C . VAL A 1 78 ? 4.367 -1.608 -7.271 1.00 90.00 78 VAL A C 1
ATOM 586 O O . VAL A 1 78 ? 5.262 -1.938 -8.048 1.00 90.00 78 VAL A O 1
ATOM 589 N N . ALA A 1 79 ? 4.617 -1.216 -6.017 1.00 90.06 79 ALA A N 1
ATOM 590 C CA . ALA A 1 79 ? 5.970 -1.143 -5.465 1.00 90.06 79 ALA A CA 1
ATOM 591 C C . ALA A 1 79 ? 6.677 -2.511 -5.491 1.00 90.06 79 ALA A C 1
ATOM 593 O O . ALA A 1 79 ? 7.810 -2.610 -5.965 1.00 90.06 79 ALA A O 1
ATOM 594 N N . ASP A 1 80 ? 5.990 -3.577 -5.072 1.00 89.88 80 ASP A N 1
ATOM 595 C CA . ASP A 1 80 ? 6.527 -4.938 -5.114 1.00 89.88 80 ASP A CA 1
ATOM 596 C C . ASP A 1 80 ? 6.784 -5.429 -6.551 1.00 89.88 80 ASP A C 1
ATOM 598 O O . ASP A 1 80 ? 7.825 -6.025 -6.826 1.00 89.88 80 ASP A O 1
ATOM 602 N N . ALA A 1 81 ? 5.902 -5.120 -7.509 1.00 88.19 81 ALA A N 1
ATOM 603 C CA . ALA A 1 81 ? 6.138 -5.454 -8.913 1.00 88.19 81 ALA A CA 1
ATOM 604 C C . ALA A 1 81 ? 7.400 -4.769 -9.468 1.00 88.19 81 ALA A C 1
ATOM 606 O O . ALA A 1 81 ? 8.178 -5.415 -10.168 1.00 88.19 81 ALA A O 1
ATOM 607 N N . VAL A 1 82 ? 7.641 -3.495 -9.128 1.00 87.75 82 VAL A N 1
ATOM 608 C CA . VAL A 1 82 ? 8.869 -2.773 -9.516 1.00 87.75 82 VAL A CA 1
ATOM 609 C C . VAL A 1 82 ? 10.108 -3.361 -8.834 1.00 87.75 82 VAL A C 1
ATOM 611 O O . VAL A 1 82 ? 11.134 -3.546 -9.489 1.00 87.75 82 VAL A O 1
ATOM 614 N N . ARG A 1 83 ? 10.009 -3.749 -7.559 1.00 86.75 83 ARG A N 1
ATOM 615 C CA . ARG A 1 83 ? 11.073 -4.457 -6.826 1.00 86.75 83 ARG A CA 1
ATOM 616 C C . ARG A 1 83 ? 11.455 -5.795 -7.476 1.00 86.75 83 ARG A C 1
ATOM 618 O O . ARG A 1 83 ? 12.624 -6.171 -7.432 1.00 86.75 83 ARG A O 1
ATOM 625 N N . GLN A 1 84 ? 10.494 -6.487 -8.093 1.00 85.62 84 GLN A N 1
ATOM 626 C CA . GLN A 1 84 ? 10.677 -7.757 -8.812 1.00 85.62 84 GLN A CA 1
ATOM 627 C C . GLN A 1 84 ? 11.209 -7.612 -10.257 1.00 85.62 84 GLN A C 1
ATOM 629 O O . GLN A 1 84 ? 11.319 -8.613 -10.971 1.00 85.62 84 GLN A O 1
ATOM 634 N N . ALA A 1 85 ? 11.536 -6.402 -10.724 1.00 83.44 85 ALA A N 1
ATOM 635 C CA . ALA A 1 85 ? 12.086 -6.200 -12.065 1.00 83.44 85 ALA A CA 1
ATOM 636 C C . ALA A 1 85 ? 13.460 -6.904 -12.272 1.00 83.44 85 ALA A C 1
ATOM 638 O O . ALA A 1 85 ? 14.144 -7.236 -11.303 1.00 83.44 85 ALA A O 1
ATOM 639 N N . PRO A 1 86 ? 13.938 -7.078 -13.525 1.00 81.12 86 PRO A N 1
ATOM 640 C CA . PRO A 1 86 ? 15.298 -7.556 -13.825 1.00 81.12 86 PRO A CA 1
ATOM 641 C C . PRO A 1 86 ? 16.364 -6.435 -13.959 1.00 81.12 86 PRO A C 1
ATOM 643 O O . PRO A 1 86 ? 16.061 -5.393 -14.541 1.00 81.12 86 PRO A O 1
ATOM 646 N N . PRO A 1 87 ? 17.626 -6.662 -13.525 1.00 78.19 87 PRO A N 1
ATOM 647 C CA . PRO A 1 87 ? 18.866 -5.931 -13.847 1.00 78.19 87 PRO A CA 1
ATOM 648 C C . PRO A 1 87 ? 18.876 -4.750 -14.870 1.00 78.19 87 PRO A C 1
ATOM 650 O O . PRO A 1 87 ? 18.716 -5.078 -16.046 1.00 78.19 87 PRO A O 1
ATOM 653 N N . PRO A 1 88 ? 19.241 -3.461 -14.624 1.00 77.38 88 PRO A N 1
ATOM 654 C CA . PRO A 1 88 ? 19.643 -2.558 -15.716 1.00 77.38 88 PRO A CA 1
ATOM 655 C C . PRO A 1 88 ? 21.011 -2.972 -16.280 1.00 77.38 88 PRO A C 1
ATOM 657 O O . PRO A 1 88 ? 21.334 -2.682 -17.424 1.00 77.38 88 PRO A O 1
ATOM 660 N N . SER A 1 89 ? 21.795 -3.721 -15.499 1.00 77.19 89 SER A N 1
ATOM 661 C CA . SER A 1 89 ? 22.944 -4.483 -15.987 1.00 77.19 89 SER A CA 1
ATOM 662 C C . SER A 1 89 ? 22.529 -5.668 -16.873 1.00 77.19 89 SER A C 1
ATOM 664 O O . SER A 1 89 ? 23.328 -6.119 -17.691 1.00 77.19 89 SER A O 1
ATOM 666 N N . SER A 1 90 ? 21.283 -6.151 -16.758 1.00 75.56 90 SER A N 1
ATOM 667 C CA . SER A 1 90 ? 20.693 -7.142 -17.669 1.00 75.56 90 SER A CA 1
ATOM 668 C C . SER A 1 90 ? 20.027 -6.508 -18.898 1.00 75.56 90 SER A C 1
ATOM 670 O O . SER A 1 90 ? 19.867 -7.184 -19.915 1.00 75.56 90 SER A O 1
ATOM 672 N N . ALA A 1 91 ? 19.711 -5.208 -18.859 1.00 73.62 91 ALA A N 1
ATOM 673 C CA . ALA A 1 91 ? 19.155 -4.482 -19.993 1.00 73.62 91 ALA A CA 1
ATOM 674 C C . ALA A 1 91 ? 20.152 -4.435 -21.176 1.00 73.62 91 ALA A C 1
ATOM 676 O O . ALA A 1 91 ? 21.351 -4.201 -20.985 1.00 73.62 91 ALA A O 1
ATOM 677 N N . PRO A 1 92 ? 19.704 -4.626 -22.432 1.00 76.94 92 PRO A N 1
ATOM 678 C CA . PRO A 1 92 ? 20.573 -4.453 -23.591 1.00 76.94 92 PRO A CA 1
ATOM 679 C C . PRO A 1 92 ? 21.015 -2.987 -23.734 1.00 76.94 92 PRO A C 1
ATOM 681 O O . PRO A 1 92 ? 20.178 -2.095 -23.860 1.00 76.94 92 PRO A O 1
ATOM 684 N N . GLN A 1 93 ? 22.329 -2.743 -23.789 1.00 72.56 93 GLN A N 1
ATOM 685 C CA . GLN A 1 93 ? 22.939 -1.398 -23.810 1.00 72.56 93 GLN A CA 1
ATOM 686 C C . GLN A 1 93 ? 22.387 -0.461 -24.903 1.00 72.56 93 GLN A C 1
ATOM 688 O O . GLN A 1 93 ? 22.365 0.750 -24.711 1.00 72.56 93 GLN A O 1
ATOM 693 N N . HIS A 1 94 ? 21.909 -1.008 -26.025 1.00 71.75 94 HIS A N 1
ATOM 694 C CA . HIS A 1 94 ? 21.378 -0.241 -27.159 1.00 71.75 94 HIS A CA 1
ATOM 695 C C . HIS A 1 94 ? 19.839 -0.236 -27.264 1.00 71.75 94 HIS A C 1
ATOM 697 O O . HIS A 1 94 ? 19.303 0.286 -28.239 1.00 71.75 94 HIS A O 1
ATOM 703 N N . ASN A 1 95 ? 19.102 -0.808 -26.302 1.00 80.81 95 ASN A N 1
ATOM 704 C CA . ASN A 1 95 ? 17.637 -0.865 -26.365 1.00 80.81 95 ASN A CA 1
ATOM 705 C C . ASN A 1 95 ? 16.982 0.282 -25.576 1.00 80.81 95 ASN A C 1
ATOM 707 O O . ASN A 1 95 ? 16.670 0.149 -24.393 1.00 80.81 95 ASN A O 1
ATOM 711 N N . ALA A 1 96 ? 16.724 1.397 -26.264 1.00 84.25 96 ALA A N 1
ATOM 712 C CA . ALA A 1 96 ? 16.079 2.580 -25.689 1.00 84.25 96 ALA A CA 1
ATOM 713 C C . ALA A 1 96 ? 14.690 2.302 -25.073 1.00 84.25 96 ALA A C 1
ATOM 715 O O . ALA A 1 96 ? 14.324 2.952 -24.098 1.00 84.25 96 ALA A O 1
ATOM 716 N N . LEU A 1 97 ? 13.931 1.320 -25.584 1.00 82.75 97 LEU A N 1
ATOM 717 C CA . LEU A 1 97 ? 12.605 0.985 -25.044 1.00 82.75 97 LEU A CA 1
ATOM 718 C C . LEU A 1 97 ? 12.691 0.351 -23.650 1.00 82.75 97 LEU A C 1
ATOM 720 O O . LEU A 1 97 ? 11.831 0.610 -22.815 1.00 82.75 97 LEU A O 1
ATOM 724 N N . VAL A 1 98 ? 13.728 -0.452 -23.383 1.00 82.31 98 VAL A N 1
ATOM 725 C CA . VAL A 1 98 ? 13.948 -1.046 -22.051 1.00 82.31 98 VAL A CA 1
ATOM 726 C C . VAL A 1 98 ? 14.335 0.035 -21.042 1.00 82.31 98 VAL A C 1
ATOM 728 O O . VAL A 1 98 ? 13.816 0.039 -19.930 1.00 82.31 98 VAL A O 1
ATOM 731 N N . TRP A 1 99 ? 15.172 0.997 -21.439 1.00 83.81 99 TRP A N 1
ATOM 732 C CA . TRP A 1 99 ? 15.534 2.129 -20.580 1.00 83.81 99 TRP A CA 1
ATOM 733 C C . TRP A 1 99 ? 14.353 3.062 -20.293 1.00 83.81 99 TRP A C 1
ATOM 735 O O . TRP A 1 99 ? 14.160 3.437 -19.141 1.00 83.81 99 TRP A O 1
ATOM 745 N N . GLU A 1 100 ? 13.510 3.370 -21.284 1.00 86.25 100 GLU A N 1
ATOM 746 C CA . GLU A 1 100 ? 12.265 4.115 -21.042 1.00 86.25 100 GLU A CA 1
ATOM 747 C C . GLU A 1 100 ? 11.284 3.347 -20.148 1.00 86.25 100 GLU A C 1
ATOM 749 O O . GLU A 1 100 ? 10.620 3.955 -19.312 1.00 86.25 100 GLU A O 1
ATOM 754 N N . LEU A 1 101 ? 11.213 2.017 -20.267 1.00 83.94 101 LEU A N 1
ATOM 755 C CA . LEU A 1 101 ? 10.383 1.195 -19.387 1.00 83.94 101 LEU A CA 1
ATOM 756 C C . LEU A 1 101 ? 10.883 1.215 -17.934 1.00 83.94 101 LEU A C 1
ATOM 758 O O . LEU A 1 101 ? 10.073 1.358 -17.024 1.00 83.94 101 LEU A O 1
ATOM 762 N N . ILE A 1 102 ? 12.200 1.124 -17.716 1.00 85.56 102 ILE A N 1
ATOM 763 C CA . ILE A 1 102 ? 12.818 1.270 -16.386 1.00 85.56 102 ILE A CA 1
ATOM 764 C C . ILE A 1 102 ? 12.516 2.664 -15.813 1.00 85.56 102 ILE A C 1
ATOM 766 O O . ILE A 1 102 ? 12.032 2.776 -14.690 1.00 85.56 102 ILE A O 1
ATOM 770 N N . ARG A 1 103 ? 12.714 3.719 -16.613 1.00 87.75 103 ARG A N 1
ATOM 771 C CA . ARG A 1 103 ? 12.465 5.117 -16.225 1.00 87.75 103 ARG A CA 1
ATOM 772 C C . ARG A 1 103 ? 10.996 5.378 -15.856 1.00 87.75 103 ARG A C 1
ATOM 774 O O . ARG A 1 103 ? 10.716 6.137 -14.936 1.00 87.75 103 ARG A O 1
ATOM 781 N N . LEU A 1 104 ? 10.049 4.757 -16.563 1.00 86.25 104 LEU A N 1
ATOM 782 C CA . LEU A 1 104 ? 8.616 4.858 -16.257 1.00 86.25 104 LEU A CA 1
ATOM 783 C C . LEU A 1 104 ? 8.218 4.031 -15.031 1.00 86.25 104 LEU A C 1
ATOM 785 O O . LEU A 1 104 ? 7.433 4.509 -14.220 1.00 86.25 104 LEU A O 1
ATOM 789 N N . ALA A 1 105 ? 8.793 2.840 -14.852 1.00 86.88 105 ALA A N 1
ATOM 790 C CA . ALA A 1 105 ? 8.597 2.052 -13.638 1.00 86.88 105 ALA A CA 1
ATOM 791 C C . ALA A 1 105 ? 9.101 2.788 -12.384 1.00 86.88 105 ALA A C 1
ATOM 793 O O . ALA A 1 105 ? 8.483 2.689 -11.328 1.00 86.88 105 ALA A O 1
ATOM 794 N N . GLU A 1 106 ? 10.183 3.563 -12.501 1.00 88.00 106 GLU A N 1
ATOM 795 C CA . GLU A 1 106 ? 10.654 4.462 -11.444 1.00 88.00 106 GLU A CA 1
ATOM 796 C C . GLU A 1 106 ? 9.661 5.616 -11.178 1.00 88.00 106 GLU A C 1
ATOM 798 O O . GLU A 1 106 ? 9.303 5.833 -10.020 1.00 88.00 106 GLU A O 1
ATOM 803 N N . GLU A 1 107 ? 9.146 6.300 -12.218 1.00 88.81 107 GLU A N 1
ATOM 804 C CA . GLU A 1 107 ? 8.083 7.326 -12.079 1.00 88.81 107 GLU A CA 1
ATOM 805 C C . GLU A 1 107 ? 6.843 6.765 -11.346 1.00 88.81 107 GLU A C 1
ATOM 807 O O . GLU A 1 107 ? 6.319 7.396 -10.421 1.00 88.81 107 GLU A O 1
ATOM 812 N N . ASP A 1 108 ? 6.381 5.571 -11.728 1.00 86.31 108 ASP A N 1
ATOM 813 C CA . ASP A 1 108 ? 5.209 4.932 -11.124 1.00 86.31 108 ASP A CA 1
ATOM 814 C C . ASP A 1 108 ? 5.486 4.430 -9.698 1.00 86.31 108 ASP A C 1
ATOM 816 O O . ASP A 1 108 ? 4.610 4.550 -8.841 1.00 86.31 108 ASP A O 1
ATOM 820 N N . ARG A 1 109 ? 6.699 3.942 -9.394 1.00 89.56 109 ARG A N 1
ATOM 821 C CA . ARG A 1 109 ? 7.087 3.556 -8.025 1.00 89.56 109 ARG A CA 1
ATOM 822 C C . ARG A 1 109 ? 7.125 4.761 -7.089 1.00 89.56 109 ARG A C 1
ATOM 824 O O . ARG A 1 109 ? 6.566 4.682 -6.001 1.00 89.56 109 ARG A O 1
ATOM 831 N N . VAL A 1 110 ? 7.728 5.876 -7.507 1.00 89.81 110 VAL A N 1
ATOM 832 C CA . VAL A 1 110 ? 7.743 7.129 -6.724 1.00 89.81 110 VAL A CA 1
ATOM 833 C C . VAL A 1 110 ? 6.316 7.648 -6.512 1.00 89.81 110 VAL A C 1
ATOM 835 O O . VAL A 1 110 ? 5.956 8.070 -5.413 1.00 89.81 110 VAL A O 1
ATOM 838 N N . THR A 1 111 ? 5.463 7.542 -7.535 1.00 89.19 111 THR A N 1
ATOM 839 C CA . THR A 1 111 ? 4.035 7.872 -7.415 1.00 89.19 111 THR A CA 1
ATOM 840 C C . THR A 1 111 ? 3.331 6.952 -6.409 1.00 89.19 111 THR A C 1
ATOM 842 O O . THR A 1 111 ? 2.577 7.433 -5.562 1.00 89.19 111 THR A O 1
ATOM 845 N N . ALA A 1 112 ? 3.582 5.641 -6.454 1.00 90.12 112 ALA A N 1
ATOM 846 C CA . ALA A 1 112 ? 3.020 4.674 -5.513 1.00 90.12 112 ALA A CA 1
ATOM 847 C C . ALA A 1 112 ? 3.512 4.909 -4.074 1.00 90.12 112 ALA A C 1
ATOM 849 O O . ALA A 1 112 ? 2.708 4.866 -3.151 1.00 90.12 112 ALA A O 1
ATOM 850 N N . GLU A 1 113 ? 4.791 5.229 -3.876 1.00 92.38 113 GLU A N 1
ATOM 851 C CA . GLU A 1 113 ? 5.392 5.546 -2.574 1.00 92.38 113 GLU A CA 1
ATOM 852 C C . GLU A 1 113 ? 4.720 6.754 -1.905 1.00 92.38 113 GLU A C 1
ATOM 854 O O . GLU A 1 113 ? 4.308 6.669 -0.746 1.00 92.38 113 GLU A O 1
ATOM 859 N N . HIS A 1 114 ? 4.522 7.849 -2.646 1.00 92.56 114 HIS A N 1
ATOM 860 C CA . HIS A 1 114 ? 3.799 9.021 -2.145 1.00 92.56 114 HIS A CA 1
ATOM 861 C C . HIS A 1 114 ? 2.354 8.671 -1.741 1.00 92.56 114 HIS A C 1
ATOM 863 O O . HIS A 1 114 ? 1.867 9.079 -0.683 1.00 92.56 114 HIS A O 1
ATOM 869 N N . ASN A 1 115 ? 1.688 7.838 -2.544 1.00 92.56 115 ASN A N 1
ATOM 870 C CA . ASN A 1 115 ? 0.330 7.370 -2.280 1.00 92.56 115 ASN A CA 1
ATOM 871 C C . ASN A 1 115 ? 0.229 6.398 -1.093 1.00 92.56 115 ASN A C 1
ATOM 873 O O . ASN A 1 115 ? -0.762 6.451 -0.361 1.00 92.56 115 ASN A O 1
ATOM 877 N N . ILE A 1 116 ? 1.244 5.555 -0.872 1.00 94.69 116 ILE A N 1
ATOM 878 C CA . ILE A 1 116 ? 1.398 4.721 0.328 1.00 94.69 116 ILE A CA 1
ATOM 879 C C . ILE A 1 116 ? 1.557 5.625 1.551 1.00 94.69 116 ILE A C 1
ATOM 881 O O . ILE A 1 116 ? 0.829 5.452 2.524 1.00 94.69 116 ILE A O 1
ATOM 885 N N . ALA A 1 117 ? 2.448 6.620 1.499 1.00 95.12 117 ALA A N 1
ATOM 886 C CA . ALA A 1 117 ? 2.707 7.525 2.617 1.00 95.12 117 ALA A CA 1
ATOM 887 C C . ALA A 1 117 ? 1.440 8.272 3.072 1.00 95.12 117 ALA A C 1
ATOM 889 O O . ALA A 1 117 ? 1.142 8.295 4.268 1.00 95.12 117 ALA A O 1
ATOM 890 N N . ALA A 1 118 ? 0.661 8.812 2.128 1.00 94.56 118 ALA A N 1
ATOM 891 C CA . ALA A 1 118 ? -0.598 9.498 2.421 1.00 94.56 118 ALA A CA 1
ATOM 892 C C . ALA A 1 118 ? -1.647 8.559 3.055 1.00 94.56 118 ALA A C 1
ATOM 894 O O . ALA A 1 118 ? -2.285 8.906 4.048 1.00 94.56 118 ALA A O 1
ATOM 895 N N . ARG A 1 119 ? -1.780 7.326 2.546 1.00 95.38 119 ARG A N 1
ATOM 896 C CA . ARG A 1 119 ? -2.762 6.343 3.046 1.00 95.38 119 ARG A CA 1
ATOM 897 C C . ARG A 1 119 ? -2.360 5.737 4.387 1.00 95.38 119 ARG A C 1
ATOM 899 O O . ARG A 1 119 ? -3.222 5.498 5.226 1.00 95.38 119 ARG A O 1
ATOM 906 N N . VAL A 1 120 ? -1.061 5.548 4.627 1.00 97.50 120 VAL A N 1
ATOM 907 C CA . VAL A 1 120 ? -0.511 5.188 5.943 1.00 97.50 120 VAL A CA 1
ATOM 908 C C . VAL A 1 120 ? -0.789 6.301 6.956 1.00 97.50 120 VAL A C 1
ATOM 910 O O . VAL A 1 120 ? -1.206 5.997 8.072 1.00 97.50 120 VAL A O 1
ATOM 913 N N . GLN A 1 121 ? -0.620 7.575 6.584 1.00 96.88 121 GLN A N 1
ATOM 914 C CA . GLN A 1 121 ? -0.940 8.701 7.465 1.00 96.88 121 GLN A CA 1
ATOM 915 C C . GLN A 1 121 ? -2.430 8.705 7.846 1.00 96.88 121 GLN A C 1
ATOM 917 O O . GLN A 1 121 ? -2.742 8.605 9.035 1.00 96.88 121 GLN A O 1
ATOM 922 N N . GLU A 1 122 ? -3.333 8.700 6.862 1.00 96.69 122 GLU A N 1
ATOM 923 C CA . GLU A 1 122 ? -4.790 8.688 7.074 1.00 96.69 122 GLU A CA 1
ATOM 924 C C . GLU A 1 122 ? -5.241 7.476 7.916 1.00 96.69 122 GLU A C 1
ATOM 926 O O . GLU A 1 122 ? -5.972 7.604 8.904 1.00 96.69 122 GLU A O 1
ATOM 931 N N . MET A 1 123 ? -4.739 6.275 7.604 1.00 97.31 123 MET A N 1
ATOM 932 C CA . MET A 1 123 ? -5.038 5.074 8.390 1.00 97.31 123 MET A CA 1
ATOM 933 C C . MET A 1 123 ? -4.530 5.153 9.836 1.00 97.31 123 MET A C 1
ATOM 935 O O . MET A 1 123 ? -5.126 4.546 10.731 1.00 97.31 123 MET A O 1
ATOM 939 N N . SER A 1 124 ? -3.465 5.916 10.093 1.00 97.31 124 SER A N 1
ATOM 940 C CA . SER A 1 124 ? -2.928 6.128 11.440 1.00 97.31 124 SER A CA 1
ATOM 941 C C . SER A 1 124 ? -3.824 6.997 12.324 1.00 97.31 124 SER A C 1
ATOM 943 O O . SER A 1 124 ? -3.839 6.801 13.547 1.00 97.31 124 SER A O 1
ATOM 945 N N . GLU A 1 125 ? -4.594 7.896 11.711 1.00 96.88 125 GLU A N 1
ATOM 946 C CA . GLU A 1 125 ? -5.572 8.771 12.362 1.00 96.88 125 GLU A CA 1
ATOM 947 C C . GLU A 1 125 ? -6.879 8.009 12.619 1.00 96.88 125 GLU A C 1
ATOM 949 O O . GLU A 1 125 ? -7.442 8.046 13.716 1.00 96.88 125 GLU A O 1
ATOM 954 N N . ARG A 1 126 ? -7.307 7.191 11.651 1.00 96.75 126 ARG A N 1
ATOM 955 C CA . ARG A 1 126 ? -8.551 6.406 11.733 1.00 96.75 126 ARG A CA 1
ATOM 956 C C . ARG A 1 126 ? -8.483 5.123 12.533 1.00 96.75 126 ARG A C 1
ATOM 958 O O . ARG A 1 126 ? -9.530 4.514 12.766 1.00 96.75 126 ARG A O 1
ATOM 965 N N . LEU A 1 127 ? -7.297 4.694 12.953 1.00 96.62 127 LEU A N 1
ATOM 966 C CA . LEU A 1 127 ? -7.035 3.367 13.514 1.00 96.62 127 LEU A CA 1
ATOM 967 C C . LEU A 1 127 ? -8.030 2.921 14.609 1.00 96.62 127 LEU A C 1
ATOM 969 O O . LEU A 1 127 ? -8.402 1.750 14.682 1.00 96.62 127 LEU A O 1
ATOM 973 N N . ALA A 1 128 ? -8.509 3.849 15.444 1.00 94.00 128 ALA A N 1
ATOM 974 C CA . ALA A 1 128 ? -9.490 3.557 16.491 1.00 94.00 128 ALA A CA 1
ATOM 975 C C . ALA A 1 128 ? -10.850 3.054 15.949 1.00 94.00 128 ALA A C 1
ATOM 977 O O . ALA A 1 128 ? -11.517 2.254 16.613 1.00 94.00 128 ALA A O 1
ATOM 978 N N . THR A 1 129 ? -11.243 3.502 14.752 1.00 94.50 129 THR A N 1
ATOM 979 C CA . THR A 1 129 ? -12.566 3.286 14.133 1.00 94.50 129 THR A CA 1
ATOM 980 C C . THR A 1 129 ? -12.714 1.952 13.397 1.00 94.50 129 THR A C 1
ATOM 982 O O . THR A 1 129 ? -13.837 1.475 13.251 1.00 94.50 129 THR A O 1
ATOM 985 N N . LEU A 1 130 ? -11.607 1.337 12.967 1.00 95.44 130 LEU A N 1
ATOM 986 C CA . LEU A 1 130 ? -11.589 0.128 12.131 1.00 95.44 130 LEU A CA 1
ATOM 987 C C . LEU A 1 130 ? -12.364 -1.042 12.732 1.00 95.44 130 LEU A C 1
ATOM 989 O O . LEU A 1 130 ? -12.300 -1.253 13.940 1.00 95.44 130 LEU A O 1
ATOM 993 N N . SER A 1 131 ? -13.029 -1.865 11.918 1.00 95.00 131 SER A N 1
ATOM 994 C CA . SER A 1 131 ? -13.517 -3.163 12.401 1.00 95.00 131 SER A CA 1
ATOM 995 C C . SER A 1 131 ? -12.349 -4.117 12.704 1.00 95.00 131 SER A C 1
ATOM 997 O O . SER A 1 131 ? -11.195 -3.833 12.381 1.00 95.00 131 SER A O 1
ATOM 999 N N . LEU A 1 132 ? -12.624 -5.265 13.338 1.00 95.50 132 LEU A N 1
ATOM 1000 C CA . LEU A 1 132 ? -11.588 -6.291 13.518 1.00 95.50 132 LEU A CA 1
ATOM 1001 C C . LEU A 1 132 ? -11.079 -6.815 12.163 1.00 95.50 132 LEU A C 1
ATOM 1003 O O . LEU A 1 132 ? -9.878 -7.019 12.017 1.00 95.50 132 LEU A O 1
ATOM 1007 N N . ALA A 1 133 ? -11.967 -6.979 11.177 1.00 96.56 133 ALA A N 1
ATOM 1008 C CA . ALA A 1 133 ? -11.600 -7.423 9.834 1.00 96.56 133 ALA A CA 1
ATOM 1009 C C . ALA A 1 133 ? -10.681 -6.405 9.138 1.00 96.56 133 ALA A C 1
ATOM 1011 O O . ALA A 1 133 ? -9.579 -6.772 8.739 1.00 96.56 133 ALA A O 1
ATOM 1012 N N . ASP A 1 134 ? -11.077 -5.124 9.104 1.00 97.50 134 ASP A N 1
ATOM 1013 C CA . ASP A 1 134 ? -10.269 -4.056 8.492 1.00 97.50 134 ASP A CA 1
ATOM 1014 C C . ASP A 1 134 ? -8.892 -3.931 9.172 1.00 97.50 134 ASP A C 1
ATOM 1016 O O . ASP A 1 134 ? -7.881 -3.697 8.517 1.00 97.50 134 ASP A O 1
ATOM 1020 N N . ALA A 1 135 ? -8.827 -4.097 10.500 1.00 97.62 135 ALA A N 1
ATOM 1021 C CA . ALA A 1 135 ? -7.570 -4.023 11.243 1.00 97.62 135 ALA A CA 1
ATOM 1022 C C . ALA A 1 135 ? -6.630 -5.206 10.938 1.00 97.62 135 ALA A C 1
ATOM 1024 O O . ALA A 1 135 ? -5.420 -5.007 10.857 1.00 97.62 135 ALA A O 1
ATOM 1025 N N . VAL A 1 136 ? -7.163 -6.418 10.737 1.00 98.19 136 VAL A N 1
ATOM 1026 C CA . VAL A 1 136 ? -6.370 -7.582 10.297 1.00 98.19 136 VAL A CA 1
ATOM 1027 C C . VAL A 1 136 ? -5.867 -7.385 8.866 1.00 98.19 136 VAL A C 1
ATOM 1029 O O . VAL A 1 136 ? -4.687 -7.610 8.605 1.00 98.19 136 VAL A O 1
ATOM 1032 N N . GLU A 1 137 ? -6.728 -6.919 7.958 1.00 98.19 137 GLU A N 1
ATOM 1033 C CA . GLU A 1 137 ? -6.362 -6.644 6.565 1.00 98.19 137 GLU A CA 1
ATOM 1034 C C . GLU A 1 137 ? -5.262 -5.574 6.476 1.00 98.19 137 GLU A C 1
ATOM 1036 O O . GLU A 1 137 ? -4.237 -5.793 5.831 1.00 98.19 137 GLU A O 1
ATOM 1041 N N . LEU A 1 138 ? -5.401 -4.474 7.227 1.00 98.31 138 LEU A N 1
ATOM 1042 C CA . LEU A 1 138 ? -4.381 -3.429 7.332 1.00 98.31 138 LEU A CA 1
ATOM 1043 C C . LEU A 1 138 ? -3.029 -3.980 7.822 1.00 98.31 138 LEU A C 1
ATOM 1045 O O . LEU A 1 138 ? -1.993 -3.623 7.267 1.00 98.31 138 LEU A O 1
ATOM 1049 N N . VAL A 1 139 ? -3.008 -4.871 8.822 1.00 98.56 139 VAL A N 1
ATOM 1050 C CA . VAL A 1 139 ? -1.760 -5.510 9.291 1.00 98.56 139 VAL A CA 1
ATOM 1051 C C . VAL A 1 139 ? -1.103 -6.346 8.189 1.00 98.56 139 VAL A C 1
ATOM 1053 O O . VAL A 1 139 ? 0.121 -6.310 8.057 1.00 98.56 139 VAL A O 1
ATOM 1056 N N . CYS A 1 140 ? -1.882 -7.082 7.393 1.00 97.94 140 CYS A N 1
ATOM 1057 C CA . CYS A 1 140 ? -1.363 -7.849 6.258 1.00 97.94 140 CYS A CA 1
ATOM 1058 C C . CYS A 1 140 ? -0.762 -6.936 5.178 1.00 97.94 140 CYS A C 1
ATOM 1060 O O . CYS A 1 140 ? 0.369 -7.162 4.749 1.00 97.94 140 CYS A O 1
ATOM 1062 N N . VAL A 1 141 ? -1.471 -5.872 4.796 1.00 98.00 141 VAL A N 1
ATOM 1063 C CA . VAL A 1 141 ? -1.009 -4.914 3.778 1.00 98.00 141 VAL A CA 1
ATOM 1064 C C . VAL A 1 141 ? 0.261 -4.182 4.223 1.00 98.00 141 VAL A C 1
ATOM 1066 O O . VAL A 1 141 ? 1.193 -4.021 3.439 1.00 98.00 141 VAL A O 1
ATOM 1069 N N . LEU A 1 142 ? 0.362 -3.782 5.493 1.00 98.00 142 LEU A N 1
ATOM 1070 C CA . LEU A 1 142 ? 1.561 -3.101 5.996 1.00 98.00 142 LEU A CA 1
ATOM 1071 C C . LEU A 1 142 ? 2.788 -4.024 6.058 1.00 98.00 142 LEU A C 1
ATOM 1073 O O . LEU A 1 142 ? 3.902 -3.556 5.836 1.00 98.00 142 LEU A O 1
ATOM 1077 N N . LYS A 1 143 ? 2.599 -5.335 6.271 1.00 96.75 143 LYS A N 1
ATOM 1078 C CA . LYS A 1 143 ? 3.686 -6.322 6.139 1.00 96.75 143 LYS A CA 1
ATOM 1079 C C . LYS A 1 143 ? 4.190 -6.411 4.697 1.00 96.75 143 LYS A C 1
ATOM 1081 O O . LYS A 1 143 ? 5.397 -6.352 4.496 1.00 96.75 143 LYS A O 1
ATOM 1086 N N . GLN A 1 144 ? 3.295 -6.411 3.706 1.00 95.06 144 GLN A N 1
ATOM 1087 C CA . GLN A 1 144 ? 3.674 -6.342 2.286 1.00 95.06 144 GLN A CA 1
ATOM 1088 C C . GLN A 1 144 ? 4.459 -5.055 1.952 1.00 95.06 144 GLN A C 1
ATOM 1090 O O . GLN A 1 144 ? 5.441 -5.107 1.209 1.00 95.06 144 GLN A O 1
ATOM 1095 N N . VAL A 1 145 ? 4.076 -3.901 2.518 1.00 95.31 145 VAL A N 1
ATOM 1096 C CA . VAL A 1 145 ? 4.826 -2.635 2.360 1.00 95.31 145 VAL A CA 1
ATOM 1097 C C . VAL A 1 145 ? 6.240 -2.746 2.947 1.00 95.31 145 VAL A C 1
ATOM 1099 O O . VAL A 1 145 ? 7.201 -2.319 2.312 1.00 95.31 145 VAL A O 1
ATOM 1102 N N . GLU A 1 146 ? 6.400 -3.357 4.123 1.00 94.25 146 GLU A N 1
ATOM 1103 C CA . GLU A 1 146 ? 7.722 -3.572 4.730 1.00 94.25 146 GLU A CA 1
ATOM 1104 C C . GLU A 1 146 ? 8.577 -4.610 3.988 1.00 94.25 146 GLU A C 1
ATOM 1106 O O . GLU A 1 146 ? 9.786 -4.432 3.872 1.00 94.25 146 GLU A O 1
ATOM 1111 N N . GLU A 1 147 ? 7.976 -5.664 3.436 1.00 89.75 147 GLU A N 1
ATOM 1112 C CA . GLU A 1 147 ? 8.665 -6.629 2.565 1.00 89.75 147 GLU A CA 1
ATOM 1113 C C . GLU A 1 147 ? 9.140 -5.968 1.257 1.00 89.75 147 GLU A C 1
ATOM 1115 O O . GLU A 1 147 ? 10.214 -6.294 0.741 1.00 89.75 147 GLU A O 1
ATOM 1120 N N . SER A 1 148 ? 8.393 -4.970 0.773 1.00 83.38 148 SER A N 1
ATOM 1121 C CA . SER A 1 148 ? 8.737 -4.158 -0.402 1.00 83.38 148 SER A CA 1
ATOM 1122 C C . SER A 1 148 ? 9.883 -3.161 -0.157 1.00 83.38 148 SER A C 1
ATOM 1124 O O . SER A 1 148 ? 10.442 -2.625 -1.112 1.00 83.38 148 SER A O 1
ATOM 1126 N N . ALA A 1 149 ? 10.274 -2.927 1.101 1.00 78.50 149 ALA A N 1
ATOM 1127 C CA . ALA A 1 149 ? 11.384 -2.041 1.463 1.00 78.50 149 ALA A CA 1
ATOM 1128 C C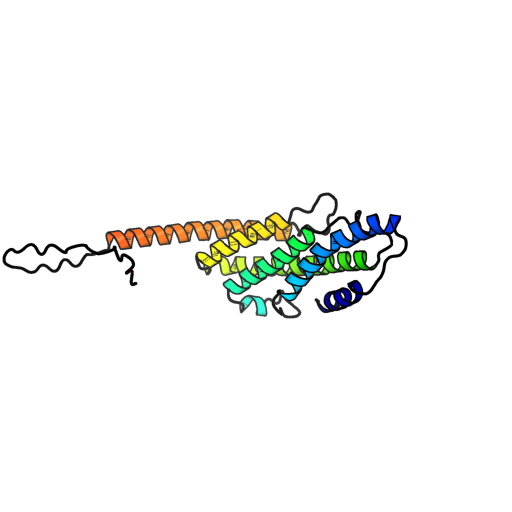 . ALA A 1 149 ? 12.754 -2.579 1.030 1.00 78.50 149 ALA A C 1
ATOM 1130 O O . ALA A 1 149 ? 13.665 -1.812 0.725 1.00 78.50 149 ALA A O 1
ATOM 1131 N N . SER A 1 150 ? 12.910 -3.908 1.013 1.00 72.31 150 SER A N 1
ATOM 1132 C CA . SER A 1 150 ? 14.196 -4.559 0.763 1.00 72.31 150 SER A CA 1
ATOM 1133 C C . SER A 1 150 ? 14.600 -4.418 -0.707 1.00 72.31 150 SER A C 1
ATOM 1135 O O . SER A 1 150 ? 14.258 -5.254 -1.551 1.00 72.31 150 SER A O 1
ATOM 1137 N N . SER A 1 151 ? 15.316 -3.335 -1.019 1.00 63.16 151 SER A N 1
ATOM 1138 C CA . SER A 1 151 ? 15.888 -3.111 -2.345 1.00 63.16 151 SER A CA 1
ATOM 1139 C C . SER A 1 151 ? 16.945 -4.187 -2.636 1.00 63.16 151 SER A C 1
ATOM 1141 O O . SER A 1 151 ? 17.873 -4.353 -1.838 1.00 63.16 151 SER A O 1
ATOM 1143 N N . PRO A 1 152 ? 16.853 -4.911 -3.768 1.00 63.03 152 PRO A N 1
ATOM 1144 C CA . PRO A 1 152 ? 17.916 -5.795 -4.239 1.00 63.03 152 PRO A CA 1
ATOM 1145 C C . PRO A 1 152 ? 19.269 -5.075 -4.264 1.00 63.03 152 PRO A C 1
ATOM 1147 O O . PRO A 1 152 ? 19.346 -3.937 -4.714 1.00 63.03 152 PRO A O 1
ATOM 1150 N N . ALA A 1 153 ? 20.344 -5.726 -3.810 1.00 58.25 153 ALA A N 1
ATOM 1151 C CA . ALA A 1 153 ? 21.646 -5.076 -3.604 1.00 58.25 153 ALA A CA 1
ATOM 1152 C C . ALA A 1 153 ? 22.226 -4.384 -4.860 1.00 58.25 153 ALA A C 1
ATOM 1154 O O . ALA A 1 153 ? 22.994 -3.428 -4.740 1.00 58.25 153 ALA A O 1
ATOM 1155 N N . ASP A 1 154 ? 21.826 -4.842 -6.048 1.00 62.69 154 ASP A N 1
ATOM 1156 C CA . ASP A 1 154 ? 22.313 -4.373 -7.347 1.00 62.69 154 ASP A CA 1
ATOM 1157 C C . ASP A 1 154 ? 21.651 -3.065 -7.831 1.00 62.69 154 ASP A C 1
ATOM 1159 O O . ASP A 1 154 ? 22.095 -2.474 -8.818 1.00 62.69 154 ASP A O 1
ATOM 1163 N N . TRP A 1 155 ? 20.610 -2.575 -7.144 1.00 73.50 155 TRP A N 1
ATOM 1164 C CA . TRP A 1 155 ? 20.001 -1.271 -7.414 1.00 73.50 155 TRP A CA 1
ATOM 1165 C C . TRP A 1 155 ? 19.385 -0.617 -6.181 1.00 73.50 155 TRP A C 1
ATOM 1167 O O . TRP A 1 155 ? 18.922 -1.274 -5.260 1.00 73.50 155 TRP A O 1
ATOM 1177 N N . LYS A 1 156 ? 19.320 0.716 -6.170 1.00 68.94 156 LYS A N 1
ATOM 1178 C CA . LYS A 1 156 ? 18.692 1.469 -5.067 1.00 68.94 156 LYS A CA 1
ATOM 1179 C C . LYS A 1 156 ? 17.345 2.093 -5.427 1.00 68.94 156 LYS A C 1
ATOM 1181 O O . LYS A 1 156 ? 16.620 2.499 -4.533 1.00 68.94 156 LYS A O 1
ATOM 1186 N N . TRP A 1 157 ? 17.004 2.158 -6.714 1.00 76.94 157 TRP A N 1
ATOM 1187 C CA . TRP A 1 157 ? 15.810 2.855 -7.204 1.00 76.94 157 TRP A CA 1
ATOM 1188 C C . TRP A 1 157 ? 14.517 2.034 -7.100 1.00 76.94 157 TRP A C 1
ATOM 1190 O O . TRP A 1 157 ? 13.459 2.586 -7.378 1.00 76.94 157 TRP A O 1
ATOM 1200 N N . ALA A 1 158 ? 14.578 0.748 -6.728 1.00 77.69 158 ALA A N 1
ATOM 1201 C CA . ALA A 1 158 ? 13.414 -0.148 -6.716 1.00 77.69 158 ALA A CA 1
ATOM 1202 C C . ALA A 1 158 ? 12.834 -0.441 -5.317 1.00 77.69 158 ALA A C 1
ATOM 1204 O O . ALA A 1 158 ? 11.739 -0.991 -5.230 1.00 77.69 158 ALA A O 1
ATOM 1205 N N . GLY A 1 159 ? 13.548 -0.101 -4.237 1.00 83.56 159 GLY A N 1
ATOM 1206 C CA . GLY A 1 159 ? 12.999 -0.130 -2.876 1.00 83.56 159 GLY A CA 1
ATOM 1207 C C . GLY A 1 159 ? 12.062 1.051 -2.603 1.00 83.56 159 GLY A C 1
ATOM 1208 O O . GLY A 1 159 ? 11.965 1.976 -3.408 1.00 83.56 159 GLY A O 1
ATOM 1209 N N . LEU A 1 160 ? 11.379 1.020 -1.460 1.00 87.75 160 LEU A N 1
ATOM 1210 C CA . LEU A 1 160 ? 10.638 2.162 -0.910 1.00 87.75 160 LEU A CA 1
ATOM 1211 C C . LEU A 1 160 ? 11.531 2.999 0.017 1.00 87.75 160 LEU A C 1
ATOM 1213 O O . LEU A 1 160 ? 12.470 2.472 0.612 1.00 87.75 160 LEU A O 1
ATOM 1217 N N . ASP A 1 161 ? 11.205 4.280 0.180 1.00 91.06 161 ASP A N 1
ATOM 1218 C CA . ASP A 1 161 ? 11.832 5.146 1.181 1.00 91.06 161 ASP A CA 1
ATOM 1219 C C . ASP A 1 161 ? 11.656 4.629 2.630 1.00 91.06 161 ASP A C 1
ATOM 1221 O O . ASP A 1 161 ? 10.578 4.199 3.053 1.00 91.06 161 ASP A O 1
ATOM 1225 N N . GLU A 1 162 ? 12.733 4.706 3.417 1.00 91.56 162 GLU A N 1
ATOM 1226 C CA . GLU A 1 162 ? 12.806 4.159 4.779 1.00 91.56 162 GLU A CA 1
ATOM 1227 C C . GLU A 1 162 ? 11.941 4.914 5.807 1.00 91.56 162 GLU A C 1
ATOM 1229 O O . GLU A 1 162 ? 11.523 4.312 6.800 1.00 91.56 162 GLU A O 1
ATOM 1234 N N . ASP A 1 163 ? 11.603 6.196 5.609 1.00 93.69 163 ASP A N 1
ATOM 1235 C CA . ASP A 1 163 ? 10.628 6.869 6.481 1.00 93.69 163 ASP A CA 1
ATOM 1236 C C . ASP A 1 163 ? 9.201 6.403 6.170 1.00 93.69 163 ASP A C 1
ATOM 1238 O O . ASP A 1 163 ? 8.420 6.170 7.097 1.00 93.69 163 ASP A O 1
ATOM 1242 N N . VAL A 1 164 ? 8.862 6.168 4.898 1.00 93.94 164 VAL A N 1
ATOM 1243 C CA . VAL A 1 164 ? 7.566 5.578 4.510 1.00 93.94 164 VAL A CA 1
ATOM 1244 C C . VAL A 1 164 ? 7.414 4.173 5.103 1.00 93.94 164 VAL A C 1
ATOM 1246 O O . VAL A 1 164 ? 6.405 3.873 5.747 1.00 93.94 164 VAL A O 1
ATOM 1249 N N . VAL A 1 165 ? 8.449 3.340 4.982 1.00 95.12 165 VAL A N 1
ATOM 1250 C CA . VAL A 1 165 ? 8.510 1.993 5.578 1.00 95.12 165 VAL A CA 1
ATOM 1251 C C . VAL A 1 165 ? 8.474 2.062 7.109 1.00 95.12 165 VAL A C 1
ATOM 1253 O O . VAL A 1 165 ? 7.736 1.316 7.757 1.00 95.12 165 VAL A O 1
ATOM 1256 N N . GLY A 1 166 ? 9.205 2.999 7.715 1.00 96.62 166 GLY A N 1
ATOM 1257 C CA . GLY A 1 166 ? 9.200 3.232 9.157 1.00 96.62 166 GLY A CA 1
ATOM 1258 C C . GLY A 1 166 ? 7.835 3.681 9.690 1.00 96.62 166 GLY A C 1
ATOM 1259 O O . GLY A 1 166 ? 7.416 3.236 10.762 1.00 96.62 166 GLY A O 1
ATOM 1260 N N . LYS A 1 167 ? 7.108 4.527 8.949 1.00 97.19 167 LYS A N 1
ATOM 1261 C CA . LYS A 1 167 ? 5.718 4.916 9.245 1.00 97.19 167 LYS A CA 1
ATOM 1262 C C . LYS A 1 167 ? 4.777 3.716 9.138 1.00 97.19 167 LYS A C 1
ATOM 1264 O O . LYS A 1 167 ? 3.987 3.500 10.058 1.00 97.19 167 LYS A O 1
ATOM 1269 N N . ALA A 1 168 ? 4.904 2.910 8.081 1.00 97.75 168 ALA A N 1
ATOM 1270 C CA . ALA A 1 168 ? 4.112 1.696 7.888 1.00 97.75 168 ALA A CA 1
ATOM 1271 C C . ALA A 1 168 ? 4.308 0.693 9.040 1.00 97.75 168 ALA A C 1
ATOM 1273 O O . ALA A 1 168 ? 3.325 0.231 9.620 1.00 97.75 168 ALA A O 1
ATOM 1274 N N . ARG A 1 169 ? 5.558 0.455 9.464 1.00 98.12 169 ARG A N 1
ATOM 1275 C CA . ARG A 1 169 ? 5.896 -0.404 10.613 1.00 98.12 169 ARG A CA 1
ATOM 1276 C C . ARG A 1 169 ? 5.255 0.072 11.918 1.00 98.12 169 ARG A C 1
ATOM 1278 O O . ARG A 1 169 ? 4.599 -0.709 12.608 1.00 98.12 169 ARG A O 1
ATOM 1285 N N . ARG A 1 170 ? 5.382 1.368 12.234 1.00 98.25 170 ARG A N 1
ATOM 1286 C CA . ARG A 1 170 ? 4.764 1.975 13.431 1.00 98.25 170 ARG A CA 1
ATOM 1287 C C . ARG A 1 170 ? 3.236 1.877 13.401 1.00 98.25 170 ARG A C 1
ATOM 1289 O O . ARG A 1 170 ? 2.610 1.691 14.444 1.00 98.25 170 ARG A O 1
ATOM 1296 N N . LEU A 1 171 ? 2.620 2.000 12.224 1.00 98.44 171 LEU A N 1
ATOM 1297 C CA . LEU A 1 171 ? 1.181 1.799 12.064 1.00 98.44 171 LEU A CA 1
ATOM 1298 C C . LEU A 1 171 ? 0.787 0.331 12.272 1.00 98.44 171 LEU A C 1
ATOM 1300 O O . LEU A 1 171 ? -0.187 0.065 12.974 1.00 98.44 171 LEU A O 1
ATOM 1304 N N . ARG A 1 172 ? 1.553 -0.612 11.711 1.00 98.50 172 ARG A N 1
ATOM 1305 C CA . ARG A 1 172 ? 1.314 -2.057 11.829 1.00 98.50 172 ARG A CA 1
ATOM 1306 C C . ARG A 1 172 ? 1.310 -2.499 13.285 1.00 98.50 172 ARG A C 1
ATOM 1308 O O . ARG A 1 172 ? 0.377 -3.169 13.703 1.00 98.50 172 ARG A O 1
ATOM 1315 N N . GLU A 1 173 ? 2.305 -2.085 14.063 1.00 98.56 173 GLU A N 1
ATOM 1316 C CA . GLU A 1 173 ? 2.421 -2.421 15.491 1.00 98.56 173 GLU A CA 1
ATOM 1317 C C . GLU A 1 173 ? 1.203 -1.925 16.292 1.00 98.56 173 GLU A C 1
ATOM 1319 O O . GLU A 1 173 ? 0.607 -2.678 17.066 1.00 98.56 173 GLU A O 1
ATOM 1324 N N . ARG A 1 174 ? 0.748 -0.691 16.032 1.00 98.50 174 ARG A N 1
ATOM 1325 C CA . ARG A 1 174 ? -0.490 -0.149 16.623 1.00 98.50 174 ARG A CA 1
ATOM 1326 C C . ARG A 1 174 ? -1.743 -0.901 16.145 1.00 98.50 174 ARG A C 1
ATOM 1328 O O . ARG A 1 174 ? -2.690 -1.072 16.911 1.00 98.50 174 ARG A O 1
ATOM 1335 N N . ALA A 1 175 ? -1.781 -1.341 14.887 1.00 97.88 175 ALA A N 1
ATOM 1336 C CA . ALA A 1 175 ? -2.894 -2.114 14.338 1.00 97.88 175 ALA A CA 1
ATOM 1337 C C . ALA A 1 175 ? -2.958 -3.532 14.934 1.00 97.88 175 ALA A C 1
ATOM 1339 O O . ALA A 1 175 ? -4.046 -3.996 15.275 1.00 97.88 175 ALA A O 1
ATOM 1340 N N . GLU A 1 176 ? -1.814 -4.182 15.163 1.00 98.38 176 GLU A N 1
ATOM 1341 C CA . GLU A 1 176 ? -1.721 -5.465 15.869 1.00 98.38 176 GLU A CA 1
ATOM 1342 C C . GLU A 1 176 ? -2.246 -5.353 17.312 1.00 98.38 176 GLU A C 1
ATOM 1344 O O . GLU A 1 176 ? -3.012 -6.216 17.747 1.00 98.38 176 GLU A O 1
ATOM 1349 N N . GLU A 1 177 ? -1.960 -4.257 18.027 1.00 97.25 177 GLU A N 1
ATOM 1350 C CA . GLU A 1 177 ? -2.571 -3.978 19.338 1.00 97.25 177 GLU A CA 1
ATOM 1351 C C . GLU A 1 177 ? -4.109 -3.881 19.250 1.00 97.25 177 GLU A C 1
ATOM 1353 O O . GLU A 1 177 ? -4.830 -4.479 20.059 1.00 97.25 177 GLU A O 1
ATOM 1358 N N . VAL A 1 178 ? -4.641 -3.181 18.239 1.00 96.44 178 VAL A N 1
ATOM 1359 C CA . VAL A 1 178 ? -6.094 -3.073 18.013 1.00 96.44 178 VAL A CA 1
ATOM 1360 C C . VAL A 1 178 ? -6.722 -4.435 17.708 1.00 96.44 178 VAL A C 1
ATOM 1362 O O . VAL A 1 178 ? -7.784 -4.736 18.267 1.00 96.44 178 VAL A O 1
ATOM 1365 N N . VAL A 1 179 ? -6.071 -5.269 16.889 1.00 97.19 179 VAL A N 1
ATOM 1366 C CA . VAL A 1 179 ? -6.498 -6.645 16.585 1.00 97.19 179 VAL A CA 1
ATOM 1367 C C . VAL A 1 179 ? -6.528 -7.494 17.855 1.00 97.19 179 VAL A C 1
ATOM 1369 O O . VAL A 1 179 ? -7.554 -8.117 18.139 1.00 97.19 179 VAL A O 1
ATOM 1372 N N . LEU A 1 180 ? -5.459 -7.486 18.658 1.00 96.50 180 LEU A N 1
ATOM 1373 C CA . LEU A 1 180 ? -5.383 -8.236 19.917 1.00 96.50 180 LEU A CA 1
ATOM 1374 C C . LEU A 1 180 ? -6.492 -7.808 20.888 1.00 96.50 180 LEU A C 1
ATOM 1376 O O . LEU A 1 180 ? -7.254 -8.651 21.371 1.00 96.50 180 LEU A O 1
ATOM 1380 N N . ARG A 1 181 ? -6.644 -6.497 21.113 1.00 94.44 181 ARG A N 1
ATOM 1381 C CA . ARG A 1 181 ? -7.659 -5.922 22.007 1.00 94.44 181 ARG A CA 1
ATOM 1382 C C . ARG A 1 181 ? -9.083 -6.283 21.577 1.00 94.44 181 ARG A C 1
ATOM 1384 O O . ARG A 1 181 ? -9.886 -6.690 22.417 1.00 94.44 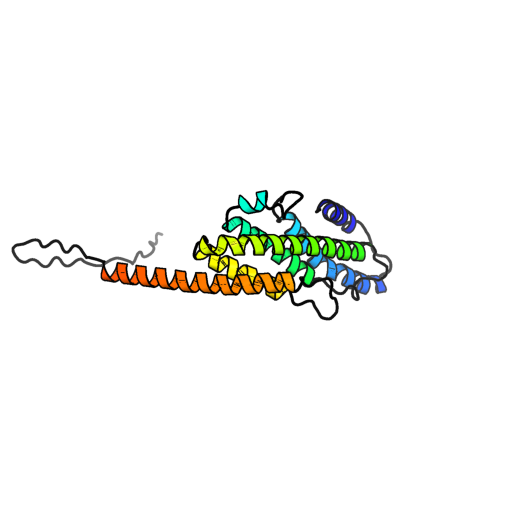181 ARG A O 1
ATOM 1391 N N . ARG A 1 182 ? -9.412 -6.150 20.285 1.00 93.06 182 ARG A N 1
ATOM 1392 C CA . ARG A 1 182 ? -10.750 -6.474 19.749 1.00 93.06 182 ARG A CA 1
ATOM 1393 C C . ARG A 1 182 ? -11.024 -7.980 19.779 1.00 93.06 182 ARG A C 1
ATOM 1395 O O . ARG A 1 182 ? -12.082 -8.387 20.249 1.00 93.06 182 ARG A O 1
ATOM 1402 N N . THR A 1 183 ? -10.045 -8.808 19.409 1.00 94.44 183 THR A N 1
ATOM 1403 C CA . THR A 1 183 ? -10.137 -10.277 19.510 1.00 94.44 183 THR A CA 1
ATOM 1404 C C . THR A 1 183 ? -10.399 -10.724 20.951 1.00 94.44 183 THR A C 1
ATOM 1406 O O . THR A 1 183 ? -11.188 -11.639 21.198 1.00 94.44 183 THR A O 1
ATOM 1409 N N . GLU A 1 184 ? -9.768 -10.080 21.939 1.00 93.00 184 GLU A N 1
ATOM 1410 C CA . GLU A 1 184 ? -10.027 -10.391 23.344 1.00 93.00 184 GLU A CA 1
ATOM 1411 C C . GLU A 1 184 ? -11.433 -9.955 23.790 1.00 93.00 184 GLU A C 1
ATOM 1413 O O . GLU A 1 184 ? -12.119 -10.708 24.487 1.00 93.00 184 GLU A O 1
ATOM 1418 N N . GLN A 1 185 ? -11.896 -8.776 23.360 1.00 89.38 185 GLN A N 1
ATOM 1419 C CA . GLN A 1 185 ? -13.257 -8.296 23.621 1.00 89.38 185 GLN A CA 1
ATOM 1420 C C . GLN A 1 185 ? -14.316 -9.253 23.052 1.00 89.38 185 GLN A C 1
ATOM 1422 O O . GLN A 1 185 ? -15.224 -9.648 23.785 1.00 89.38 185 GLN A O 1
ATOM 1427 N N . GLU A 1 186 ? -14.168 -9.708 21.807 1.00 87.19 186 GLU A N 1
ATOM 1428 C CA . GLU A 1 186 ? -15.065 -10.701 21.200 1.00 87.19 186 GLU A CA 1
ATOM 1429 C C . GLU A 1 186 ? -15.065 -12.025 21.976 1.00 87.19 186 GLU A C 1
ATOM 1431 O O . GLU A 1 186 ? -16.128 -12.538 22.332 1.00 87.19 186 GLU A O 1
ATOM 1436 N N . ARG A 1 187 ? -13.889 -12.545 22.358 1.00 88.12 187 ARG A N 1
ATOM 1437 C CA . ARG A 1 187 ? -13.785 -13.755 23.199 1.00 88.12 187 ARG A CA 1
ATOM 1438 C C . ARG A 1 187 ? -14.475 -13.586 24.557 1.00 88.12 187 ARG A C 1
ATOM 1440 O O . ARG A 1 187 ? -15.107 -14.528 25.042 1.00 88.12 187 ARG A O 1
ATOM 1447 N N . ARG A 1 188 ? -14.384 -12.405 25.181 1.00 87.75 188 ARG A N 1
ATOM 1448 C CA . ARG A 1 188 ? -15.091 -12.078 26.435 1.00 87.75 188 ARG A CA 1
ATOM 1449 C C . ARG A 1 188 ? -16.612 -12.031 26.225 1.00 87.75 188 ARG A C 1
ATOM 1451 O O . ARG A 1 188 ? -17.343 -12.575 27.054 1.00 87.75 188 ARG A O 1
ATOM 1458 N N . LEU A 1 189 ? -17.089 -11.463 25.114 1.00 82.81 189 LEU A N 1
ATOM 1459 C CA . LEU A 1 189 ? -18.513 -11.443 24.749 1.00 82.81 189 LEU A CA 1
ATOM 1460 C C . LEU A 1 189 ? -19.064 -12.854 24.496 1.00 82.81 189 LEU A C 1
ATOM 1462 O O . LEU A 1 189 ? -20.097 -13.200 25.063 1.00 82.81 189 LEU A O 1
ATOM 1466 N N . VAL A 1 190 ? -18.352 -13.701 23.744 1.00 79.00 190 VAL A N 1
ATOM 1467 C CA . VAL A 1 190 ? -18.746 -15.102 23.493 1.00 79.00 190 VAL A CA 1
ATOM 1468 C C . VAL A 1 190 ? -18.842 -15.898 24.798 1.00 79.00 190 VAL A C 1
ATOM 1470 O O . VAL A 1 190 ? -19.838 -16.584 25.027 1.00 79.00 190 VAL A O 1
ATOM 1473 N N . ARG A 1 191 ? -17.867 -15.757 25.709 1.00 74.00 191 ARG A N 1
ATOM 1474 C CA . ARG A 1 191 ? -17.924 -16.387 27.045 1.00 74.00 191 ARG A CA 1
ATOM 1475 C C . ARG A 1 191 ? -19.138 -15.918 27.853 1.00 74.00 191 ARG A C 1
ATOM 1477 O O . ARG A 1 191 ? -19.784 -16.736 28.506 1.00 74.00 191 ARG A O 1
ATOM 1484 N N . ARG A 1 192 ? -19.481 -14.626 27.784 1.00 67.81 192 ARG A N 1
ATOM 1485 C CA . ARG A 1 192 ? -20.669 -14.070 28.452 1.00 67.81 192 ARG A CA 1
ATOM 1486 C C . ARG A 1 192 ? -21.974 -14.553 27.814 1.00 67.81 192 ARG A C 1
ATOM 1488 O O . ARG A 1 192 ? -22.915 -14.823 28.547 1.00 67.81 192 ARG A O 1
ATOM 1495 N N . GLY A 1 193 ? -22.022 -14.712 26.491 1.00 59.06 193 GLY A N 1
ATOM 1496 C CA . GLY A 1 193 ? -23.163 -15.284 25.769 1.00 59.06 193 GLY A CA 1
ATOM 1497 C C . GLY A 1 193 ? -23.389 -16.764 26.091 1.00 59.06 193 GLY A C 1
ATOM 1498 O O . GLY A 1 193 ? -24.523 -17.173 26.310 1.00 59.06 193 GLY A O 1
ATOM 1499 N N . ALA A 1 194 ? -22.317 -17.552 26.219 1.00 57.75 194 ALA A N 1
ATOM 1500 C CA . ALA A 1 194 ? -22.401 -18.952 26.634 1.00 57.75 194 ALA A CA 1
ATOM 1501 C C . ALA A 1 194 ? -22.894 -19.104 28.087 1.00 57.75 194 ALA A C 1
ATOM 1503 O O . ALA A 1 194 ? -23.785 -19.907 28.351 1.00 57.75 194 ALA A O 1
ATOM 1504 N N . ALA A 1 195 ? -22.373 -18.296 29.020 1.00 55.25 195 ALA A N 1
ATOM 1505 C CA . ALA A 1 195 ? -22.820 -18.289 30.419 1.00 55.25 195 ALA A CA 1
ATOM 1506 C C . ALA A 1 195 ? -24.215 -17.656 30.614 1.00 55.25 195 ALA A C 1
ATOM 1508 O O . ALA A 1 195 ? -24.937 -18.014 31.540 1.00 55.25 195 ALA A O 1
ATOM 1509 N N . GLY A 1 196 ? -24.591 -16.718 29.741 1.00 48.75 196 GLY A N 1
ATOM 1510 C CA . GLY A 1 196 ? -25.888 -16.040 29.710 1.00 48.75 196 GLY A CA 1
ATOM 1511 C C . GLY A 1 196 ? -26.947 -16.741 28.857 1.00 48.75 196 GLY A C 1
ATOM 1512 O O . GLY A 1 196 ? -28.050 -16.213 28.727 1.00 48.75 196 GLY A O 1
ATOM 1513 N N . SER A 1 197 ? -26.643 -17.915 28.292 1.00 44.28 197 SER A N 1
ATOM 1514 C CA . SER A 1 197 ? -27.609 -18.745 27.571 1.00 44.28 197 SER A CA 1
ATOM 1515 C C . SER A 1 197 ? -28.579 -19.385 28.564 1.00 44.28 197 SER A C 1
ATOM 1517 O O . SER A 1 197 ? -28.474 -20.555 28.942 1.00 44.28 197 SER A O 1
ATOM 1519 N N . VAL A 1 198 ? -29.533 -18.577 29.030 1.00 44.97 198 VAL A N 1
ATOM 1520 C CA . VAL A 1 198 ? -30.677 -19.036 29.810 1.00 44.97 198 VAL A CA 1
ATOM 1521 C C . VAL A 1 198 ? -31.535 -19.882 28.880 1.00 44.97 198 VAL A C 1
ATOM 1523 O O . VAL A 1 198 ? -32.438 -19.385 28.210 1.00 44.97 198 VAL A O 1
ATOM 1526 N N . SER A 1 199 ? -31.267 -21.189 28.850 1.00 45.88 199 SER A N 1
ATOM 1527 C CA . SER A 1 199 ? -32.221 -22.150 28.311 1.00 45.88 199 SER A CA 1
ATOM 1528 C C . SER A 1 199 ? -33.531 -21.949 29.072 1.00 45.88 199 SER A C 1
ATOM 1530 O O . SER A 1 199 ? -33.605 -22.270 30.266 1.00 45.88 199 SER A O 1
ATOM 1532 N N . VAL A 1 200 ? -34.553 -21.410 28.404 1.00 40.75 200 VAL A N 1
ATOM 1533 C CA . VAL A 1 200 ? -35.902 -21.283 28.960 1.00 40.75 200 VAL A CA 1
ATOM 1534 C C . VAL A 1 200 ? -36.483 -22.690 29.057 1.00 40.75 200 VAL A C 1
ATOM 1536 O O . VAL A 1 200 ? -37.220 -23.163 28.197 1.00 40.75 200 VAL A O 1
ATOM 1539 N N . ARG A 1 201 ? -36.107 -23.396 30.126 1.00 49.34 201 ARG A N 1
ATOM 1540 C CA . ARG A 1 201 ? -36.772 -24.622 30.549 1.00 49.34 201 ARG A CA 1
ATOM 1541 C C . ARG A 1 201 ? -38.112 -24.208 31.129 1.00 49.34 201 ARG A C 1
ATOM 1543 O O . ARG A 1 201 ? -38.213 -23.907 32.318 1.00 49.34 201 ARG A O 1
ATOM 1550 N N . VAL A 1 202 ? -39.114 -24.162 30.252 1.00 38.69 202 VAL A N 1
ATOM 1551 C CA . VAL A 1 202 ? -40.523 -24.029 30.620 1.00 38.69 202 VAL A CA 1
ATOM 1552 C C . VAL A 1 202 ? -40.818 -25.098 31.667 1.00 38.69 202 VAL A C 1
ATOM 1554 O O . VAL A 1 202 ? -40.823 -26.291 31.371 1.00 38.69 202 VAL A O 1
ATOM 1557 N N . ARG A 1 203 ? -41.016 -24.671 32.915 1.00 40.28 203 ARG A N 1
ATOM 1558 C CA . ARG A 1 203 ? -41.494 -25.545 33.983 1.00 40.28 203 ARG A CA 1
ATOM 1559 C C . ARG A 1 203 ? -42.992 -25.739 33.790 1.00 40.28 203 ARG A C 1
ATOM 1561 O O . ARG A 1 203 ? -43.787 -25.003 34.366 1.00 40.28 203 ARG A O 1
ATOM 1568 N N . THR A 1 204 ? -43.371 -26.736 32.998 1.00 40.62 204 THR A N 1
ATOM 1569 C CA . THR A 1 204 ? -44.705 -27.327 33.103 1.00 40.62 204 THR A CA 1
ATOM 1570 C C . THR A 1 204 ? -44.813 -27.980 34.480 1.00 40.62 204 THR A C 1
ATOM 1572 O O . THR A 1 204 ? -44.138 -28.963 34.785 1.00 40.62 204 THR A O 1
ATOM 1575 N N . GLY A 1 205 ? -45.598 -27.369 35.364 1.00 40.56 205 GLY A N 1
ATOM 1576 C CA . GLY A 1 205 ? -45.912 -27.955 36.659 1.00 40.56 205 GLY A CA 1
ATOM 1577 C C . GLY A 1 205 ? -46.944 -29.067 36.497 1.00 40.56 205 GLY A C 1
ATOM 1578 O O . GLY A 1 205 ? -47.967 -28.850 35.857 1.00 40.56 205 GLY A O 1
ATOM 1579 N N . GLY A 1 206 ? -46.699 -30.216 37.128 1.00 41.72 206 GLY A N 1
ATOM 1580 C CA . GLY A 1 206 ? -47.701 -31.269 37.301 1.00 41.72 206 GLY A CA 1
ATOM 1581 C C . GLY A 1 206 ? -47.515 -32.503 36.416 1.00 41.72 206 GLY A C 1
ATOM 1582 O O . GLY A 1 206 ? -47.770 -32.464 35.223 1.00 41.72 206 GLY A O 1
ATOM 1583 N N . VAL A 1 207 ? -47.194 -33.612 37.091 1.00 40.16 207 VAL A N 1
ATOM 1584 C CA . VAL A 1 207 ? -47.317 -35.017 36.656 1.00 40.16 207 VAL A CA 1
ATOM 1585 C C . VAL A 1 207 ? -46.397 -35.478 35.513 1.00 40.16 207 VAL A C 1
ATOM 1587 O O . VAL A 1 207 ? -46.318 -34.921 34.428 1.00 40.16 207 VAL A O 1
ATOM 1590 N N . ALA A 1 208 ? -45.678 -36.555 35.818 1.00 49.69 208 ALA A N 1
ATOM 1591 C CA . ALA A 1 208 ? -44.645 -37.178 35.011 1.00 49.69 208 ALA A CA 1
ATOM 1592 C C . ALA A 1 208 ? -45.098 -37.665 33.622 1.00 49.69 208 ALA A C 1
ATOM 1594 O O . ALA A 1 208 ? -45.859 -38.621 33.530 1.00 49.69 208 ALA A O 1
ATOM 1595 N N . GLU A 1 209 ? -44.444 -37.161 32.572 1.00 39.34 209 GLU A N 1
ATOM 1596 C CA . GLU A 1 209 ? -43.937 -38.021 31.497 1.00 39.34 209 GLU A CA 1
ATOM 1597 C C . GLU A 1 209 ? -42.655 -37.426 30.884 1.00 39.34 209 GLU A C 1
ATOM 1599 O O . GLU A 1 209 ? -42.561 -36.227 30.613 1.00 39.34 209 GLU A O 1
ATOM 1604 N N . ALA A 1 210 ? -41.622 -38.252 30.705 1.00 42.78 210 ALA A N 1
ATOM 1605 C CA . ALA A 1 210 ? -40.327 -37.804 30.197 1.00 42.78 210 ALA A CA 1
ATOM 1606 C C . ALA A 1 210 ? -40.314 -37.808 28.660 1.00 42.78 210 ALA A C 1
ATOM 1608 O O . ALA A 1 210 ? -39.956 -38.811 28.038 1.00 42.78 210 ALA A O 1
ATOM 1609 N N . VAL A 1 211 ? -40.668 -36.676 28.042 1.00 46.44 211 VAL A N 1
ATOM 1610 C CA . VAL A 1 211 ? -40.623 -36.512 26.578 1.00 46.44 211 VAL A CA 1
ATOM 1611 C C . VAL A 1 211 ? -39.175 -36.583 26.078 1.00 46.44 211 VAL A C 1
ATOM 1613 O O . VAL A 1 211 ? -38.407 -35.620 26.128 1.00 46.44 211 VAL A O 1
ATOM 1616 N N . ARG A 1 212 ? -38.794 -37.765 25.589 1.00 43.34 212 ARG A N 1
ATOM 1617 C CA . ARG A 1 212 ? -37.487 -38.053 24.994 1.00 43.34 212 ARG A CA 1
ATOM 1618 C C . ARG A 1 212 ? -37.450 -37.498 23.566 1.00 43.34 212 ARG A C 1
ATOM 1620 O O . ARG A 1 212 ? -37.972 -38.128 22.651 1.00 43.34 212 ARG A O 1
ATOM 1627 N N . PHE A 1 213 ? -36.809 -36.346 23.362 1.00 38.12 213 PHE A N 1
ATOM 1628 C CA . PHE A 1 213 ? -36.554 -35.817 22.015 1.00 38.12 213 PHE A CA 1
ATOM 1629 C C . PHE A 1 213 ? -35.635 -36.768 21.234 1.00 38.12 213 PHE A C 1
ATOM 1631 O O . PHE A 1 213 ? -34.446 -36.898 21.529 1.00 38.12 213 PHE A O 1
ATOM 1638 N N . GLY A 1 214 ? -36.208 -37.459 20.248 1.00 36.50 214 GLY A N 1
ATOM 1639 C CA . GLY A 1 214 ? -35.494 -38.396 19.390 1.00 36.50 214 GLY A CA 1
ATOM 1640 C C . GLY A 1 214 ? -34.639 -37.677 18.350 1.00 36.50 214 GLY A C 1
ATOM 1641 O O . GLY A 1 214 ? -35.164 -37.080 17.416 1.00 36.50 214 GLY A O 1
ATOM 1642 N N . SER A 1 215 ? -33.318 -37.791 18.478 1.00 53.00 215 SER A N 1
ATOM 1643 C CA . SER A 1 215 ? -32.390 -37.475 17.391 1.00 53.00 215 SER A CA 1
ATOM 1644 C C . SER A 1 215 ? -32.404 -38.593 16.346 1.00 53.00 215 SER A C 1
ATOM 1646 O O . SER A 1 215 ? -32.018 -39.717 16.646 1.00 53.00 215 SER A O 1
ATOM 1648 N N . THR A 1 216 ? -32.852 -38.282 15.131 1.00 43.41 216 THR A N 1
ATOM 1649 C CA . THR A 1 216 ? -32.472 -38.864 13.822 1.00 43.41 216 THR A CA 1
ATOM 1650 C C . THR A 1 216 ? -32.997 -37.867 12.767 1.00 43.41 216 THR A C 1
ATOM 1652 O O . THR A 1 216 ? -34.002 -37.208 13.002 1.00 43.41 216 THR A O 1
ATOM 1655 N N . ARG A 1 217 ? -32.375 -37.613 11.609 1.00 44.34 217 ARG A N 1
ATOM 1656 C CA . ARG A 1 217 ? -31.862 -38.577 10.626 1.00 44.34 217 ARG A CA 1
ATOM 1657 C C . ARG A 1 217 ? -30.914 -37.888 9.619 1.00 44.34 217 ARG A C 1
ATOM 1659 O O . ARG A 1 217 ? -31.387 -37.239 8.694 1.00 44.34 217 ARG A O 1
ATOM 1666 N N . TRP A 1 218 ? -29.600 -38.098 9.725 1.00 44.03 218 TRP A N 1
ATOM 1667 C CA . TRP A 1 218 ? -28.670 -37.917 8.593 1.00 44.03 218 TRP A CA 1
ATOM 1668 C C . TRP A 1 218 ? -28.345 -39.296 8.011 1.00 44.03 218 TRP A C 1
ATOM 1670 O O . TRP A 1 218 ? -27.500 -40.001 8.549 1.00 44.03 218 TRP A O 1
ATOM 1680 N N . ALA A 1 219 ? -29.067 -39.697 6.959 1.00 50.62 219 ALA A N 1
ATOM 1681 C CA . ALA A 1 219 ? -28.771 -40.865 6.114 1.00 50.62 219 ALA A CA 1
ATOM 1682 C C . ALA A 1 219 ? -29.717 -40.883 4.894 1.00 50.62 219 ALA A C 1
ATOM 1684 O O . ALA A 1 219 ? -30.714 -41.610 4.864 1.00 50.62 219 ALA A O 1
ATOM 1685 N N . GLY A 1 220 ? -29.450 -40.028 3.905 1.00 37.16 220 GLY A N 1
ATOM 1686 C CA . GLY A 1 220 ? -30.106 -40.083 2.596 1.00 37.16 220 GLY A CA 1
ATOM 1687 C C . GLY A 1 220 ? -29.275 -40.923 1.632 1.00 37.16 220 GLY A C 1
ATOM 1688 O O . GLY A 1 220 ? -28.349 -40.401 1.022 1.00 37.16 220 GLY A O 1
ATOM 1689 N N . THR A 1 221 ? -29.572 -42.217 1.519 1.00 45.88 221 THR A N 1
ATOM 1690 C CA . THR A 1 221 ? -28.990 -43.089 0.489 1.00 45.88 221 THR A CA 1
ATOM 1691 C C . THR A 1 221 ? -29.605 -42.807 -0.885 1.00 45.88 221 THR A C 1
ATOM 1693 O O . THR A 1 221 ? -30.779 -42.459 -0.998 1.00 45.88 221 THR A O 1
ATOM 1696 N N . VAL A 1 222 ? -28.793 -42.960 -1.934 1.00 45.62 222 VAL A N 1
ATOM 1697 C CA . VAL A 1 222 ? -29.171 -42.726 -3.338 1.00 45.62 222 VAL A CA 1
ATOM 1698 C C . VAL A 1 222 ? -30.192 -43.779 -3.810 1.00 45.62 222 VAL A C 1
ATOM 1700 O O . VAL A 1 222 ? -29.979 -44.963 -3.541 1.00 45.62 222 VAL A O 1
ATOM 1703 N N . PRO A 1 223 ? -31.270 -43.408 -4.528 1.00 48.62 223 PRO A N 1
ATOM 1704 C CA . PRO A 1 223 ? -32.180 -44.372 -5.139 1.00 48.62 223 PRO A CA 1
ATOM 1705 C C . PRO A 1 223 ? -31.661 -44.848 -6.505 1.00 48.62 223 PRO A C 1
ATOM 1707 O O . PRO A 1 223 ? -31.324 -44.035 -7.364 1.00 48.62 223 PRO A O 1
ATOM 1710 N N . ALA A 1 224 ? -31.663 -46.163 -6.728 1.00 42.31 224 ALA A N 1
ATOM 1711 C CA . ALA A 1 224 ? -31.376 -46.774 -8.024 1.00 42.31 224 ALA A CA 1
ATOM 1712 C C . ALA A 1 224 ? -32.672 -47.232 -8.717 1.00 42.31 224 ALA A C 1
ATOM 1714 O O . ALA A 1 224 ? -33.439 -48.002 -8.144 1.00 42.31 224 ALA A O 1
ATOM 1715 N N . TRP A 1 225 ? -32.874 -46.770 -9.953 1.00 46.72 225 TRP A N 1
ATOM 1716 C CA . TRP A 1 225 ? -33.809 -47.279 -10.967 1.00 46.72 225 TRP A CA 1
ATOM 1717 C C . TRP A 1 225 ? -33.168 -46.922 -12.328 1.00 46.72 225 TRP A C 1
ATOM 1719 O O . TRP A 1 225 ? -32.758 -45.774 -12.485 1.00 46.72 225 TRP A O 1
ATOM 1729 N N . ARG A 1 226 ? -33.020 -47.788 -13.335 1.00 41.25 226 ARG A N 1
ATOM 1730 C CA . ARG A 1 226 ? -33.419 -49.194 -13.531 1.00 41.25 226 ARG A CA 1
ATOM 1731 C C . ARG A 1 226 ? -32.222 -50.017 -14.008 1.00 41.25 226 ARG A C 1
ATOM 1733 O O . ARG A 1 226 ? -31.325 -49.396 -14.615 1.00 41.25 226 ARG A O 1
#